Protein AF-A0A956VMY9-F1 (afdb_monomer_lite)

Radius of gyration: 24.0 Å; chains: 1; bounding box: 61×41×54 Å

Secondary structure (DSSP, 8-state):
-HHHHHHHHHHTT-------------B-TTT-PBP--------EE-TTSIIIIIHHHHTB-TTT--SPPTT-PPP-SSTTTT-B--SSTHHHHHHHHHHHT---EE-----SSS---SEEEEEEETTTS-HHHHHHHTTPPBT--EEE--HHHHTT-EEEEEESSSSEEEEEEE---TT-HHHHT-TT--S-HHHHHHHHHHTT-EE----

Sequence (211 aa):
AREAIVTWFRAHDLLAEVREYSHSVGHSYRSHVPIEPWLSDQWYVAVTDDRLRGSAIRAQVADQVPTMPEGVSERSDREGDGGLRFYPERYAKSYLQWHEHIRDWCISRQLWWGHQIPVWLKTESIDGAPDHVRDAVAGRAVDEAVLIESNWTKAGARHLVRKVTETDVEEAICVPPAATLRRLDRDDHLVSANELVADLERAGYERDPDV

Structure (mmCIF, N/CA/C/O backbone):
data_AF-A0A956VMY9-F1
#
_entry.id   AF-A0A956VMY9-F1
#
loop_
_atom_site.group_PDB
_atom_site.id
_atom_site.type_symbol
_atom_site.label_atom_id
_atom_site.label_alt_id
_atom_site.label_comp_id
_atom_site.label_asym_id
_atom_site.label_entity_id
_atom_site.label_seq_id
_atom_site.pdbx_PDB_ins_code
_atom_site.Cartn_x
_atom_site.Cartn_y
_atom_site.Cartn_z
_atom_site.occupancy
_atom_site.B_iso_or_equiv
_atom_site.auth_seq_id
_atom_site.auth_comp_id
_atom_site.auth_asym_id
_atom_site.auth_atom_id
_atom_site.pdbx_PDB_model_num
ATOM 1 N N . ALA A 1 1 ? -23.051 -23.530 -6.274 1.00 87.75 1 ALA A N 1
ATOM 2 C CA . ALA A 1 1 ? -23.679 -22.186 -6.267 1.00 87.75 1 ALA A CA 1
ATOM 3 C C . ALA A 1 1 ? -24.212 -21.778 -7.647 1.00 87.75 1 ALA A C 1
ATOM 5 O O . ALA A 1 1 ? -25.420 -21.634 -7.780 1.00 87.75 1 ALA A O 1
ATOM 6 N N . ARG A 1 2 ? -23.365 -21.653 -8.685 1.00 92.75 2 ARG A N 1
ATOM 7 C CA . ARG A 1 2 ? -23.779 -21.223 -10.042 1.00 92.75 2 ARG A CA 1
ATOM 8 C C . ARG A 1 2 ? -24.977 -21.994 -10.621 1.00 92.75 2 ARG A C 1
ATOM 10 O O . ARG A 1 2 ? -25.915 -21.372 -11.098 1.00 92.75 2 ARG A O 1
ATOM 17 N N . GLU A 1 3 ? -24.979 -23.324 -10.549 1.00 95.31 3 GLU A N 1
ATOM 18 C CA . GLU A 1 3 ? -26.080 -24.162 -11.068 1.00 95.31 3 GLU A CA 1
ATOM 19 C C . GLU A 1 3 ? -27.425 -23.893 -10.373 1.00 95.31 3 GLU A C 1
ATOM 21 O O . GLU A 1 3 ? -28.474 -23.862 -11.022 1.00 95.31 3 GLU A O 1
ATOM 26 N N . ALA A 1 4 ? -27.394 -23.636 -9.063 1.00 96.88 4 ALA A N 1
ATOM 27 C CA . ALA A 1 4 ? -28.584 -23.298 -8.289 1.00 96.88 4 ALA A CA 1
ATOM 28 C C . ALA A 1 4 ? -29.145 -21.930 -8.703 1.00 96.88 4 ALA A C 1
ATOM 30 O O . ALA A 1 4 ? -30.352 -21.797 -8.888 1.00 96.88 4 ALA A O 1
ATOM 31 N N . ILE A 1 5 ? -28.270 -20.943 -8.937 1.00 96.50 5 ILE A N 1
ATOM 32 C CA . ILE A 1 5 ? -28.665 -19.621 -9.446 1.00 96.50 5 ILE A CA 1
ATOM 33 C C . ILE A 1 5 ? -29.310 -19.754 -10.829 1.00 96.50 5 ILE A C 1
ATOM 35 O O . ILE A 1 5 ? -30.393 -19.223 -11.050 1.00 96.50 5 ILE A O 1
ATOM 39 N N . VAL A 1 6 ? -28.702 -20.517 -11.743 1.00 95.94 6 VAL A N 1
ATOM 40 C CA . VAL A 1 6 ? -29.278 -20.754 -13.081 1.00 95.94 6 VAL A CA 1
ATOM 41 C C . VAL A 1 6 ? -30.659 -21.405 -12.980 1.00 95.94 6 VAL A C 1
ATOM 43 O O . VAL A 1 6 ? -31.581 -21.011 -13.692 1.00 95.94 6 VAL A O 1
ATOM 46 N N . THR A 1 7 ? -30.825 -22.375 -12.079 1.00 96.75 7 THR A N 1
ATOM 47 C CA . THR A 1 7 ? -32.121 -23.025 -11.833 1.00 96.75 7 THR A CA 1
ATOM 48 C C . THR A 1 7 ? -33.161 -22.036 -11.306 1.00 96.75 7 THR A C 1
ATOM 50 O O . THR A 1 7 ? -34.287 -22.018 -11.799 1.00 96.75 7 THR A O 1
ATOM 53 N N . TRP A 1 8 ? -32.782 -21.171 -10.361 1.00 97.75 8 TRP A N 1
ATOM 54 C CA . TRP A 1 8 ? -33.667 -20.142 -9.818 1.00 97.75 8 TRP A CA 1
ATOM 55 C C . TRP A 1 8 ? -34.105 -19.137 -10.891 1.00 97.75 8 TRP A C 1
ATOM 57 O O . TRP A 1 8 ? -35.293 -18.848 -10.999 1.00 97.75 8 TRP A O 1
ATOM 67 N N . PHE A 1 9 ? -33.181 -18.673 -11.740 1.00 97.81 9 PHE A N 1
ATOM 68 C CA . PHE A 1 9 ? -33.490 -17.747 -12.838 1.00 97.81 9 PHE A CA 1
ATOM 69 C C . PHE A 1 9 ? -34.473 -18.356 -13.846 1.00 97.81 9 PHE A C 1
ATOM 71 O O . PHE A 1 9 ? -35.398 -17.674 -14.283 1.00 97.81 9 PHE A O 1
ATOM 78 N N . ARG A 1 10 ? -34.320 -19.648 -14.176 1.00 95.75 10 ARG A N 1
ATOM 79 C CA . ARG A 1 10 ? -35.272 -20.376 -15.036 1.00 95.75 10 ARG A CA 1
ATOM 80 C C . ARG A 1 10 ? -36.665 -20.453 -14.418 1.00 95.75 10 ARG A C 1
ATOM 82 O O . ARG A 1 10 ? -37.644 -20.268 -15.126 1.00 95.75 10 ARG A O 1
ATOM 89 N N . ALA A 1 11 ? -36.753 -20.714 -13.114 1.00 97.50 11 ALA A N 1
ATOM 90 C CA . ALA A 1 11 ? -38.033 -20.836 -12.418 1.00 97.50 11 ALA A CA 1
ATOM 91 C C . ALA A 1 11 ? -38.821 -19.515 -12.344 1.00 97.50 11 ALA A C 1
ATOM 93 O O . ALA A 1 11 ? -40.036 -19.550 -12.178 1.00 97.50 11 ALA A O 1
ATOM 94 N N . HIS A 1 12 ? -38.141 -18.372 -12.474 1.00 98.00 12 HIS A N 1
ATOM 95 C CA . HIS A 1 12 ? -38.741 -17.038 -12.381 1.00 98.00 12 HIS A CA 1
ATOM 96 C C . HIS A 1 12 ? -38.859 -16.322 -13.734 1.00 98.00 12 HIS A C 1
ATOM 98 O O . HIS A 1 12 ? -39.173 -15.138 -13.751 1.00 98.00 12 HIS A O 1
ATOM 104 N N . ASP A 1 13 ? -38.596 -17.012 -14.850 1.00 96.62 13 ASP A N 1
ATOM 105 C CA . ASP A 1 13 ? -38.610 -16.424 -16.200 1.00 96.62 13 ASP A CA 1
ATOM 106 C C . ASP A 1 13 ? -37.657 -15.215 -16.352 1.00 96.62 13 ASP A C 1
ATOM 108 O O . ASP A 1 13 ? -37.918 -14.245 -17.058 1.00 96.62 13 ASP A O 1
ATOM 112 N N . LEU A 1 14 ? -36.515 -15.267 -15.652 1.00 97.69 14 LEU A N 1
ATOM 113 C CA . LEU A 1 14 ? -35.478 -14.223 -15.653 1.00 97.69 14 LEU A CA 1
ATOM 114 C C . LEU A 1 14 ? -34.260 -14.591 -16.516 1.00 97.69 14 LEU A C 1
ATOM 116 O O . LEU A 1 14 ? -33.245 -13.894 -16.493 1.00 97.69 14 LEU A O 1
ATOM 120 N N . LEU A 1 15 ? -34.320 -15.703 -17.257 1.00 96.50 15 LEU A N 1
ATOM 121 C CA . LEU A 1 15 ? -33.228 -16.195 -18.099 1.00 96.50 15 LEU A CA 1
ATOM 122 C C . LEU A 1 15 ? -33.612 -16.136 -19.578 1.00 96.50 15 LEU A C 1
ATOM 124 O O . LEU A 1 15 ? -34.361 -16.982 -20.050 1.00 96.50 15 LEU A O 1
ATOM 128 N N . ALA A 1 16 ? -33.033 -15.189 -20.315 1.00 95.50 16 ALA A N 1
ATOM 129 C CA . ALA A 1 16 ? -33.298 -15.046 -21.746 1.00 95.50 16 ALA A CA 1
ATOM 130 C C . ALA A 1 16 ? -32.627 -16.142 -22.601 1.00 95.50 16 ALA A C 1
ATOM 132 O O . ALA A 1 16 ? -33.278 -16.768 -23.431 1.00 95.50 16 ALA A O 1
ATOM 133 N N . GLU A 1 17 ? -31.324 -16.384 -22.412 1.00 95.69 17 GLU A N 1
ATOM 134 C CA . GLU A 1 17 ? -30.543 -17.314 -23.239 1.00 95.69 17 GLU A CA 1
ATOM 135 C C . GLU A 1 17 ? -29.359 -17.900 -22.453 1.00 95.69 17 GLU A C 1
ATOM 137 O O . GLU A 1 17 ? -28.798 -17.254 -21.564 1.00 95.69 17 GLU A O 1
ATOM 142 N N . VAL A 1 18 ? -28.944 -19.121 -22.806 1.00 94.25 18 VAL A N 1
ATOM 143 C CA . VAL A 1 18 ? -27.665 -19.711 -22.391 1.00 94.25 18 VAL A CA 1
ATOM 144 C C . VAL A 1 18 ? -26.865 -20.054 -23.639 1.00 94.25 18 VAL A C 1
ATOM 146 O O . VAL A 1 18 ? -27.309 -20.862 -24.449 1.00 94.25 18 VAL A O 1
ATOM 149 N N . ARG A 1 19 ? -25.665 -19.481 -23.752 1.00 95.50 19 ARG A N 1
ATOM 150 C CA . ARG A 1 19 ? -24.741 -19.729 -24.862 1.00 95.50 19 ARG A CA 1
ATOM 151 C C . ARG A 1 19 ? -23.374 -20.164 -24.361 1.00 95.50 19 ARG A C 1
ATOM 153 O O . ARG A 1 19 ? -22.888 -19.668 -23.342 1.00 95.50 19 ARG A O 1
ATOM 160 N N . GLU A 1 20 ? -22.750 -21.066 -25.103 1.00 94.94 20 GLU A N 1
ATOM 161 C CA . GLU A 1 20 ? -21.354 -21.423 -24.892 1.00 94.94 20 GLU A CA 1
ATOM 162 C C . GLU A 1 20 ? -20.454 -20.286 -25.392 1.00 94.94 20 GLU A C 1
ATOM 164 O O . GLU A 1 20 ? -20.702 -19.697 -26.446 1.00 94.94 20 GLU A O 1
ATOM 169 N N . TYR A 1 21 ? -19.427 -19.938 -24.618 1.00 95.19 21 TYR A N 1
ATOM 170 C CA . TYR A 1 21 ? -18.457 -18.923 -25.009 1.00 95.19 21 TYR A CA 1
ATOM 171 C C . TYR A 1 21 ? -17.083 -19.239 -24.422 1.00 95.19 21 TYR A C 1
ATOM 173 O O . TYR A 1 21 ? -16.962 -19.712 -23.291 1.00 95.19 21 TYR A O 1
ATOM 181 N N . SER A 1 22 ? -16.042 -18.938 -25.194 1.00 95.94 22 SER A N 1
ATOM 182 C CA . SER A 1 22 ? -14.657 -19.026 -24.741 1.00 95.94 22 SER A CA 1
ATOM 183 C C . SER A 1 22 ? -14.186 -17.661 -24.254 1.00 95.94 22 SER A C 1
ATOM 185 O O . SER A 1 22 ? -14.471 -16.637 -24.876 1.00 95.94 22 SER A O 1
ATOM 187 N N . HIS A 1 23 ? -13.482 -17.643 -23.127 1.00 94.56 23 HIS A N 1
ATOM 188 C CA . HIS A 1 23 ? -12.848 -16.450 -22.581 1.00 94.56 23 HIS A CA 1
ATOM 189 C C . HIS A 1 23 ? -11.642 -16.839 -21.727 1.00 94.56 23 HIS A C 1
ATOM 191 O O . HIS A 1 23 ? -11.529 -17.973 -21.260 1.00 94.56 23 HIS A O 1
ATOM 197 N N . SER A 1 24 ? -10.748 -15.880 -21.506 1.00 94.44 24 SER A N 1
ATOM 198 C CA . SER A 1 24 ? -9.591 -16.068 -20.637 1.00 94.44 24 SER A CA 1
ATOM 199 C C . SER A 1 24 ? -9.994 -15.942 -19.170 1.00 94.44 24 SER A C 1
ATOM 201 O O . SER A 1 24 ? -10.582 -14.937 -18.774 1.00 94.44 24 SER A O 1
ATOM 203 N N . VAL A 1 25 ? -9.622 -16.933 -18.360 1.00 93.06 25 VAL A N 1
ATOM 204 C CA . VAL A 1 25 ? -9.793 -16.918 -16.901 1.00 93.06 25 VAL A CA 1
ATOM 205 C C . VAL A 1 25 ? -8.419 -16.798 -16.248 1.00 93.06 25 VAL A C 1
ATOM 207 O O . VAL A 1 25 ? -7.490 -17.532 -16.595 1.00 93.06 25 VAL A O 1
ATOM 210 N N . GLY A 1 26 ? -8.276 -15.859 -15.313 1.00 92.94 26 GLY A N 1
ATOM 211 C CA . GLY A 1 26 ? -7.053 -15.705 -14.529 1.00 92.94 26 GLY A CA 1
ATOM 212 C C . GLY A 1 26 ? -6.865 -16.889 -13.585 1.00 92.94 26 GLY A C 1
ATOM 213 O O . GLY A 1 26 ? -7.806 -17.291 -12.908 1.00 92.94 26 GLY A O 1
ATOM 214 N N . HIS A 1 27 ? -5.655 -17.440 -13.532 1.00 94.81 27 HIS A N 1
ATOM 215 C CA . HIS A 1 27 ? -5.311 -18.542 -12.637 1.00 94.81 27 HIS A CA 1
ATOM 216 C C . HIS A 1 27 ? -4.116 -18.161 -11.773 1.00 94.81 27 HIS A C 1
ATOM 218 O O . HIS A 1 27 ? -3.227 -17.422 -12.202 1.00 94.81 27 HIS A O 1
ATOM 224 N N . SER A 1 28 ? -4.078 -18.699 -10.559 1.00 92.88 28 SER A N 1
ATOM 225 C CA . SER A 1 28 ? -2.912 -18.598 -9.693 1.00 92.88 28 SER A CA 1
ATOM 226 C C . SER A 1 28 ? -1.704 -19.203 -10.395 1.00 92.88 28 SER A C 1
ATOM 228 O O . SER A 1 28 ? -1.731 -20.359 -10.812 1.00 92.88 28 SER A O 1
ATOM 230 N N . TYR A 1 29 ? -0.616 -18.440 -10.480 1.00 92.50 29 TYR A N 1
ATOM 231 C CA . TYR A 1 29 ? 0.640 -18.932 -11.044 1.00 92.50 29 TYR A CA 1
ATOM 232 C C . TYR A 1 29 ? 1.195 -20.145 -10.275 1.00 92.50 29 TYR A C 1
ATOM 234 O O . TYR A 1 29 ? 1.879 -20.976 -10.861 1.00 92.50 29 TYR A O 1
ATOM 242 N N . ARG A 1 30 ? 0.894 -20.260 -8.970 1.00 92.69 30 ARG A N 1
ATOM 243 C CA . ARG A 1 30 ? 1.417 -21.331 -8.105 1.00 92.69 30 ARG A CA 1
ATOM 244 C C . ARG A 1 30 ? 0.509 -22.554 -8.027 1.00 92.69 30 ARG A C 1
ATOM 2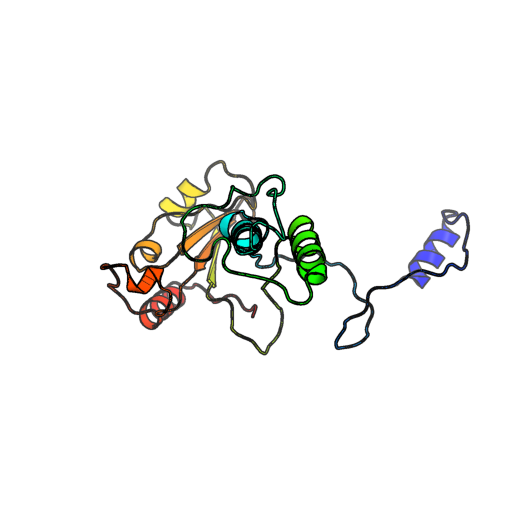46 O O . ARG A 1 30 ? 1.002 -23.669 -8.108 1.00 92.69 30 ARG A O 1
ATOM 253 N N . SER A 1 31 ? -0.791 -22.356 -7.806 1.00 94.81 31 SER A N 1
ATOM 254 C CA . SER A 1 31 ? -1.736 -23.466 -7.603 1.00 94.81 31 SER A CA 1
ATOM 255 C C . SER A 1 31 ? -2.518 -23.838 -8.858 1.00 94.81 31 SER A C 1
ATOM 257 O O . SER A 1 31 ? -3.174 -24.873 -8.868 1.00 94.81 31 SER A O 1
ATOM 259 N N . HIS A 1 32 ? -2.482 -22.996 -9.896 1.00 93.06 32 HIS A N 1
ATOM 260 C CA . HIS A 1 32 ? -3.257 -23.149 -11.131 1.00 93.06 32 HIS A CA 1
ATOM 261 C C . HIS A 1 32 ? -4.777 -23.201 -10.929 1.00 93.06 32 HIS A C 1
ATOM 263 O O . HIS A 1 32 ? -5.501 -23.620 -11.824 1.00 93.06 32 HIS A O 1
ATOM 269 N N . VAL A 1 33 ? -5.274 -22.745 -9.777 1.00 95.44 33 VAL A N 1
ATOM 270 C CA . VAL A 1 33 ? -6.708 -22.582 -9.502 1.00 95.44 33 VAL A CA 1
ATOM 271 C C . VAL A 1 33 ? -7.177 -21.222 -10.043 1.00 95.44 33 VAL A C 1
ATOM 273 O O . VAL A 1 33 ? -6.398 -20.262 -9.961 1.00 95.44 33 VAL A O 1
ATOM 276 N N . PRO A 1 34 ? -8.402 -21.111 -10.598 1.00 94.06 34 PRO A N 1
ATOM 277 C CA . PRO A 1 34 ? -8.983 -19.828 -10.988 1.00 94.06 34 PRO A CA 1
ATOM 278 C C . PRO A 1 34 ? -8.949 -18.806 -9.844 1.00 94.06 34 PRO A C 1
ATOM 280 O O . PRO A 1 34 ? -9.231 -19.147 -8.697 1.00 94.06 34 PRO A O 1
ATOM 283 N N . ILE A 1 35 ? -8.590 -17.560 -10.154 1.00 93.75 35 ILE A N 1
ATOM 284 C CA . ILE A 1 35 ? -8.591 -16.454 -9.189 1.00 93.75 35 ILE A CA 1
ATOM 285 C C . ILE A 1 35 ? -9.951 -15.764 -9.228 1.00 93.75 35 ILE A C 1
ATOM 287 O O . ILE A 1 35 ? -10.468 -15.462 -10.305 1.00 93.75 35 ILE A O 1
ATOM 291 N N . GLU A 1 36 ? -10.475 -15.445 -8.050 1.00 91.31 36 GLU A N 1
ATOM 292 C CA . GLU A 1 36 ? -11.685 -14.649 -7.884 1.00 91.31 36 GLU A CA 1
ATOM 293 C C . GLU A 1 36 ? -11.343 -13.326 -7.184 1.00 91.31 36 GLU A C 1
ATOM 295 O O . GLU A 1 36 ? -10.572 -13.323 -6.221 1.00 91.31 36 GLU A O 1
ATOM 300 N N . PRO A 1 37 ? -11.866 -12.188 -7.665 1.00 90.50 37 PRO A N 1
ATOM 301 C CA . PRO A 1 37 ? -11.694 -10.918 -6.982 1.00 90.50 37 PRO A CA 1
ATOM 302 C C . PRO A 1 37 ? -12.529 -10.896 -5.699 1.00 90.50 37 PRO A C 1
ATOM 304 O O . PRO A 1 37 ? -13.728 -11.172 -5.718 1.00 90.50 37 PRO A O 1
ATOM 307 N N . TRP A 1 38 ? -11.891 -10.515 -4.598 1.00 90.31 38 TRP A N 1
ATOM 308 C CA . TRP A 1 38 ? -12.521 -10.303 -3.300 1.00 90.31 38 TRP A CA 1
ATOM 309 C C . TRP A 1 38 ? -12.032 -8.972 -2.728 1.00 90.31 38 TRP A C 1
ATOM 311 O O . TRP A 1 38 ? -10.858 -8.637 -2.883 1.00 90.31 38 TRP A O 1
ATOM 321 N N . LEU A 1 39 ? -12.926 -8.203 -2.104 1.00 91.31 39 LEU A N 1
ATOM 322 C CA . LEU A 1 39 ? -12.549 -6.960 -1.436 1.00 91.31 39 LEU A CA 1
ATOM 323 C C . LEU A 1 39 ? -12.072 -7.276 -0.019 1.00 91.31 39 LEU A C 1
ATOM 325 O O . LEU A 1 39 ? -12.820 -7.834 0.784 1.00 91.31 39 LEU A O 1
ATOM 329 N N . SER A 1 40 ? -10.826 -6.923 0.267 1.00 91.25 40 SER A N 1
ATOM 330 C CA . SER A 1 40 ? -10.227 -7.004 1.594 1.00 91.25 40 SER A CA 1
ATOM 331 C C . SER A 1 40 ? -9.333 -5.797 1.838 1.00 91.25 40 SER A C 1
ATOM 333 O O . SER A 1 40 ? -8.741 -5.251 0.901 1.00 91.25 40 SER A O 1
ATOM 335 N N . ASP A 1 41 ? -9.208 -5.420 3.106 1.00 90.56 41 ASP A N 1
ATOM 336 C CA . ASP A 1 41 ? -8.222 -4.437 3.545 1.00 90.56 41 ASP A CA 1
ATOM 337 C C . ASP A 1 41 ? -6.827 -5.034 3.361 1.00 90.56 41 ASP A C 1
ATOM 339 O O . ASP A 1 41 ? -6.597 -6.196 3.695 1.00 90.56 41 ASP A O 1
ATOM 343 N N . GLN A 1 42 ? -5.920 -4.278 2.744 1.00 94.25 42 GLN A N 1
ATOM 344 C CA . GLN A 1 42 ? -4.564 -4.713 2.403 1.00 94.25 42 GLN A CA 1
ATOM 345 C C . GLN A 1 42 ? -3.596 -3.531 2.492 1.00 94.25 42 GLN A C 1
ATOM 347 O O . GLN A 1 42 ? -3.982 -2.376 2.296 1.00 94.25 42 GLN A O 1
ATOM 352 N N . TRP A 1 43 ? -2.315 -3.827 2.694 1.00 94.56 43 TRP A N 1
ATOM 353 C CA . TRP A 1 43 ? -1.243 -2.841 2.666 1.00 94.56 43 TRP A CA 1
ATOM 354 C C . TRP A 1 43 ? -0.757 -2.596 1.242 1.00 94.56 43 TRP A C 1
ATOM 356 O O . TRP A 1 43 ? -0.357 -3.523 0.531 1.00 94.56 43 TRP A O 1
ATOM 366 N N . TYR A 1 44 ? -0.720 -1.324 0.851 1.00 95.25 44 TYR A N 1
ATOM 367 C CA . TYR A 1 44 ? -0.240 -0.893 -0.457 1.00 95.25 44 TYR A CA 1
ATOM 368 C C . TYR A 1 44 ? 0.958 0.039 -0.335 1.00 95.25 44 TYR A C 1
ATOM 370 O O . TYR A 1 44 ? 1.047 0.876 0.562 1.00 95.25 44 TYR A O 1
ATOM 378 N N . VAL A 1 45 ? 1.859 -0.066 -1.305 1.00 95.38 45 VAL A N 1
ATOM 379 C CA . VAL A 1 45 ? 2.852 0.967 -1.582 1.00 95.38 45 VAL A CA 1
ATOM 380 C C . VAL A 1 45 ? 2.355 1.782 -2.765 1.00 95.38 45 VAL A C 1
ATOM 382 O O . VAL A 1 45 ? 2.085 1.221 -3.831 1.00 95.38 45 VAL A O 1
ATOM 385 N N . ALA A 1 46 ? 2.297 3.103 -2.583 1.00 95.44 46 ALA A N 1
ATOM 386 C CA . ALA A 1 46 ? 1.987 4.072 -3.629 1.00 95.44 46 ALA A CA 1
ATOM 387 C C . ALA A 1 46 ? 3.126 4.155 -4.660 1.00 95.44 46 ALA A C 1
ATOM 389 O O . ALA A 1 46 ? 3.833 5.155 -4.762 1.00 95.44 46 ALA A O 1
ATOM 390 N N . VAL A 1 47 ? 3.374 3.068 -5.396 1.00 96.12 47 VAL A N 1
ATOM 391 C CA . VAL A 1 47 ? 4.450 2.994 -6.395 1.00 96.12 47 VAL A CA 1
ATOM 392 C C . VAL A 1 47 ? 4.204 3.950 -7.555 1.00 96.12 47 VAL A C 1
ATOM 394 O O . VAL A 1 47 ? 5.156 4.305 -8.239 1.00 96.12 47 VAL A O 1
ATOM 397 N N . THR A 1 48 ? 2.962 4.403 -7.744 1.00 94.69 48 THR A N 1
ATOM 398 C CA . THR A 1 48 ? 2.583 5.428 -8.725 1.00 94.69 48 THR A CA 1
ATOM 399 C C . THR A 1 48 ? 3.154 6.816 -8.412 1.00 94.69 48 THR A C 1
ATOM 401 O O . THR A 1 48 ? 3.310 7.623 -9.334 1.00 94.69 48 THR A O 1
ATOM 404 N N . ASP A 1 49 ? 3.522 7.072 -7.152 1.00 94.94 49 ASP A N 1
ATOM 405 C CA . ASP A 1 49 ? 4.133 8.315 -6.675 1.00 94.94 49 ASP A CA 1
ATOM 406 C C . ASP A 1 49 ? 5.451 8.616 -7.417 1.00 94.94 49 ASP A C 1
ATOM 408 O O . ASP A 1 49 ? 6.272 7.727 -7.675 1.00 94.94 49 ASP A O 1
ATOM 412 N N . ASP A 1 50 ? 5.683 9.892 -7.741 1.00 93.69 50 ASP A N 1
ATOM 413 C CA . ASP A 1 50 ? 6.882 10.365 -8.451 1.00 93.69 50 ASP A CA 1
ATOM 414 C C . ASP A 1 50 ? 8.193 10.017 -7.716 1.00 93.69 50 ASP A C 1
ATOM 416 O O . ASP A 1 50 ? 9.251 9.839 -8.332 1.00 93.69 50 ASP A O 1
ATOM 420 N N . ARG A 1 51 ? 8.135 9.842 -6.390 1.00 93.19 51 ARG A N 1
ATOM 421 C CA . ARG A 1 51 ? 9.272 9.406 -5.568 1.00 93.19 51 ARG A CA 1
ATOM 422 C C . ARG A 1 51 ? 9.698 7.965 -5.852 1.00 93.19 51 ARG A C 1
ATOM 424 O O . ARG A 1 51 ? 10.844 7.634 -5.558 1.00 93.19 51 ARG A O 1
ATOM 431 N N . LEU A 1 52 ? 8.815 7.127 -6.400 1.00 94.75 52 LEU A N 1
ATOM 432 C CA . LEU A 1 52 ? 9.088 5.727 -6.741 1.00 94.75 52 LEU A CA 1
ATOM 433 C C . LEU A 1 52 ? 9.103 5.527 -8.257 1.00 94.75 52 LEU A C 1
ATOM 435 O O . LEU A 1 52 ? 10.184 5.461 -8.844 1.00 94.75 52 LEU A O 1
ATOM 439 N N . ARG A 1 53 ? 7.933 5.490 -8.907 1.00 95.25 53 ARG A N 1
ATOM 440 C CA . ARG A 1 53 ? 7.811 5.353 -10.368 1.00 95.25 53 ARG A CA 1
ATOM 441 C C . ARG A 1 53 ? 8.617 6.418 -11.100 1.00 95.25 53 ARG A C 1
ATOM 443 O O . ARG A 1 53 ? 9.351 6.092 -12.028 1.00 95.25 53 ARG A O 1
ATOM 450 N N . GLY A 1 54 ? 8.506 7.676 -10.680 1.00 95.00 54 GLY A N 1
ATOM 451 C CA . GLY A 1 54 ? 9.235 8.766 -11.323 1.00 95.00 54 GLY A CA 1
ATOM 452 C C . GLY A 1 54 ? 10.746 8.609 -11.187 1.00 95.00 54 GLY A C 1
ATOM 453 O O . GLY A 1 54 ? 11.471 8.754 -12.166 1.00 95.00 54 GLY A O 1
ATOM 454 N N . SER A 1 55 ? 11.224 8.205 -10.005 1.00 94.94 55 SER A N 1
ATOM 455 C CA . SER A 1 55 ? 12.647 7.925 -9.776 1.00 94.94 55 SER A CA 1
ATOM 456 C C . SER A 1 55 ? 13.162 6.779 -10.649 1.00 94.94 55 SER A C 1
ATOM 458 O O . SER A 1 55 ? 14.266 6.863 -11.178 1.00 94.94 55 SER A O 1
ATOM 460 N N . ALA A 1 56 ? 12.368 5.722 -10.824 1.00 95.44 56 ALA A N 1
ATOM 461 C CA . ALA A 1 56 ? 12.709 4.588 -11.678 1.00 95.44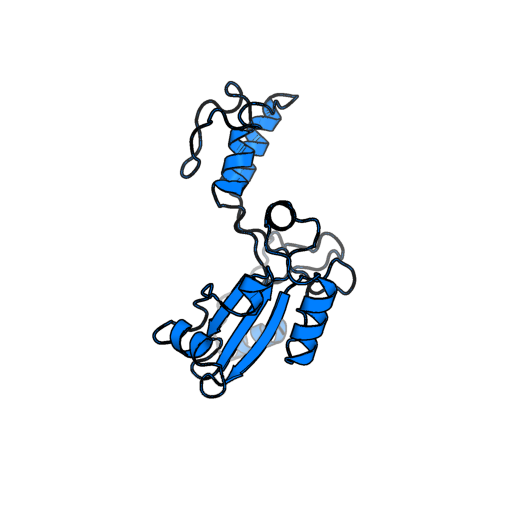 56 ALA A CA 1
ATOM 462 C C . ALA A 1 56 ? 12.812 4.992 -13.160 1.00 95.44 56 ALA A C 1
ATOM 464 O O . ALA A 1 56 ? 13.738 4.587 -13.862 1.00 95.44 56 ALA A O 1
ATOM 465 N N . ILE A 1 57 ? 11.895 5.841 -13.634 1.00 96.50 57 ILE A N 1
ATOM 466 C CA . ILE A 1 57 ? 11.919 6.354 -15.009 1.00 96.50 57 ILE A CA 1
ATOM 467 C C . ILE A 1 57 ? 13.092 7.317 -15.215 1.00 96.50 57 ILE A C 1
ATOM 469 O O . ILE A 1 57 ? 13.824 7.162 -16.193 1.00 96.50 57 ILE A O 1
ATOM 473 N N . ARG A 1 58 ? 13.311 8.260 -14.289 1.00 96.81 58 ARG A N 1
ATOM 474 C CA . ARG A 1 58 ? 14.428 9.217 -14.334 1.00 96.81 58 ARG A CA 1
ATOM 475 C C . ARG A 1 58 ? 15.791 8.548 -14.273 1.00 96.81 58 ARG A C 1
ATOM 477 O O . ARG A 1 58 ? 16.743 9.113 -14.798 1.00 96.81 58 ARG A O 1
ATOM 484 N N . ALA A 1 59 ? 15.898 7.350 -13.701 1.00 96.81 59 ALA A N 1
ATOM 485 C CA . ALA A 1 59 ? 17.147 6.605 -13.742 1.00 96.81 59 ALA A CA 1
ATOM 486 C C . ALA A 1 59 ? 17.605 6.339 -15.184 1.00 96.81 59 ALA A C 1
ATOM 488 O O . ALA A 1 59 ? 18.803 6.264 -15.428 1.00 96.81 59 ALA A O 1
ATOM 489 N N . GLN A 1 60 ? 16.690 6.231 -16.155 1.00 97.06 60 GLN A N 1
ATOM 490 C CA . GLN A 1 60 ? 17.049 5.957 -17.546 1.00 97.06 60 GLN A CA 1
ATOM 491 C C . GLN A 1 60 ? 17.778 7.124 -18.221 1.00 97.06 60 GLN A C 1
ATOM 493 O O . GLN A 1 60 ? 17.412 8.294 -18.081 1.00 97.06 60 GLN A O 1
ATOM 498 N N . VAL A 1 61 ? 18.790 6.775 -19.014 1.00 96.94 61 VAL A N 1
ATOM 499 C CA . VAL A 1 61 ? 19.549 7.695 -19.869 1.00 96.94 61 VAL A CA 1
ATOM 500 C C . VAL A 1 61 ? 18.651 8.483 -20.830 1.00 96.94 61 VAL A C 1
ATOM 502 O O . VAL A 1 61 ? 17.629 8.001 -21.326 1.00 96.94 61 VAL A O 1
ATOM 505 N N . ALA A 1 62 ? 19.069 9.717 -21.121 1.00 95.81 62 ALA A N 1
ATOM 506 C CA . ALA A 1 62 ? 18.261 10.681 -21.862 1.00 95.81 62 ALA A CA 1
ATOM 507 C C . ALA A 1 62 ? 17.964 10.299 -23.314 1.00 95.81 62 ALA A C 1
ATOM 509 O O . ALA A 1 62 ? 16.935 10.682 -23.851 1.00 95.81 62 ALA A O 1
ATOM 510 N N . ASP A 1 63 ? 18.846 9.546 -23.956 1.00 96.12 63 ASP A N 1
ATOM 511 C CA . ASP A 1 63 ? 18.641 9.071 -25.322 1.00 96.12 63 ASP A CA 1
ATOM 512 C C . ASP A 1 63 ? 17.597 7.949 -25.412 1.00 96.12 63 ASP A C 1
ATOM 514 O O . ASP A 1 63 ? 16.919 7.837 -26.430 1.00 96.12 63 ASP A O 1
ATOM 518 N N . GLN A 1 64 ? 17.425 7.147 -24.353 1.00 96.00 64 GLN A N 1
ATOM 519 C CA . GLN A 1 64 ? 16.414 6.084 -24.306 1.00 96.00 64 GLN A CA 1
ATOM 520 C C . GLN A 1 64 ? 15.041 6.586 -23.835 1.00 96.00 64 GLN A C 1
ATOM 522 O O . GLN A 1 64 ? 14.020 6.031 -24.242 1.00 96.00 64 GLN A O 1
ATOM 527 N N . VAL A 1 65 ? 15.006 7.641 -23.014 1.00 95.25 65 VAL A N 1
ATOM 528 C CA . VAL A 1 65 ? 13.770 8.306 -22.567 1.00 95.25 65 VAL A CA 1
ATOM 529 C C . VAL A 1 65 ? 13.962 9.822 -22.632 1.00 95.25 65 VAL A C 1
ATOM 531 O O . VAL A 1 65 ? 14.284 10.432 -21.613 1.00 95.25 65 VAL A O 1
ATOM 534 N N 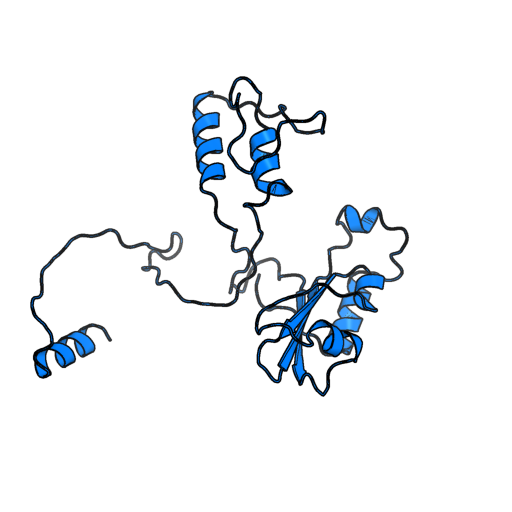. PRO A 1 66 ? 13.799 10.456 -23.806 1.00 93.25 66 PRO A N 1
ATOM 535 C CA . PRO A 1 66 ? 14.088 11.882 -23.982 1.00 93.25 66 PRO A CA 1
ATOM 536 C C . PRO A 1 66 ? 13.083 12.805 -23.296 1.00 93.25 66 PRO A C 1
ATOM 538 O O . PRO A 1 66 ? 13.449 13.914 -22.917 1.00 93.25 66 PRO A O 1
ATOM 541 N N . THR A 1 67 ? 11.846 12.350 -23.108 1.00 93.62 67 THR A N 1
ATOM 542 C CA . THR A 1 67 ? 10.756 13.132 -22.517 1.00 93.62 67 THR A CA 1
ATOM 543 C C . THR A 1 67 ? 10.143 12.352 -21.367 1.00 93.62 67 THR A C 1
ATOM 545 O O . THR A 1 67 ? 9.901 11.150 -21.504 1.00 93.62 67 THR A O 1
ATOM 548 N N . MET A 1 68 ? 9.909 13.020 -20.238 1.00 94.62 68 MET A N 1
ATOM 549 C CA . MET A 1 68 ? 9.260 12.396 -19.090 1.00 94.62 68 MET A CA 1
ATOM 550 C C . MET A 1 68 ? 7.742 12.271 -19.311 1.00 94.62 68 MET A C 1
ATOM 552 O O . MET A 1 68 ? 7.127 13.185 -19.866 1.00 94.62 68 MET A O 1
ATOM 556 N N . PRO A 1 69 ? 7.120 11.155 -18.892 1.00 92.75 69 PRO A N 1
ATOM 557 C CA . PRO A 1 69 ? 5.667 11.011 -18.902 1.00 92.75 69 PRO A CA 1
ATOM 558 C C . PRO A 1 69 ? 4.965 11.998 -17.963 1.00 92.75 69 PRO A C 1
ATOM 560 O O . PRO A 1 69 ? 5.564 12.557 -17.045 1.00 92.75 69 PRO A O 1
ATOM 563 N N . GLU A 1 70 ? 3.654 12.150 -18.141 1.00 90.94 70 GLU A N 1
ATOM 564 C CA . GLU A 1 70 ? 2.827 12.978 -17.263 1.00 90.94 70 GLU A CA 1
ATOM 565 C C . GLU A 1 70 ? 2.934 12.550 -15.787 1.00 90.94 70 GLU A C 1
ATOM 567 O O . GLU A 1 70 ? 2.956 11.362 -15.446 1.00 90.94 70 GLU A O 1
ATOM 572 N N . GLY A 1 71 ? 3.006 13.535 -14.891 1.00 90.19 71 GLY A N 1
ATOM 573 C CA . GLY A 1 71 ? 3.128 13.296 -13.452 1.00 90.19 71 GLY A CA 1
ATOM 574 C C . GLY A 1 71 ? 4.483 12.724 -13.026 1.00 90.19 71 GLY A C 1
ATOM 575 O O . GLY A 1 71 ? 4.581 12.190 -11.923 1.00 90.19 71 GLY A O 1
ATOM 576 N N . VAL A 1 72 ? 5.501 12.799 -13.891 1.00 93.94 72 VAL A N 1
ATOM 577 C CA . VAL A 1 72 ? 6.897 12.496 -13.563 1.00 93.94 72 VAL A CA 1
ATOM 578 C C . VAL A 1 72 ? 7.704 13.779 -13.658 1.00 93.94 72 VAL A C 1
ATOM 580 O O . VAL A 1 72 ? 7.699 14.448 -14.690 1.00 93.94 72 VAL A O 1
ATOM 583 N N . SER A 1 73 ? 8.400 14.124 -12.581 1.00 95.00 73 SER A N 1
ATOM 584 C CA . SER A 1 73 ? 9.298 15.280 -12.584 1.00 95.00 73 SER A CA 1
ATOM 585 C C . SER A 1 73 ? 10.465 15.048 -13.545 1.00 95.00 73 SER A C 1
ATOM 587 O O . SER A 1 73 ? 10.929 13.913 -13.692 1.00 95.00 73 SER A O 1
ATOM 589 N N . GLU A 1 74 ? 10.970 16.123 -14.151 1.00 95.69 74 GLU A N 1
ATOM 590 C CA . GLU A 1 74 ? 12.150 16.073 -15.019 1.00 95.69 74 GLU A CA 1
ATOM 591 C C . GLU A 1 74 ? 13.388 15.527 -14.298 1.00 95.69 74 GLU A C 1
ATOM 593 O O . GLU A 1 74 ? 13.515 15.619 -13.072 1.00 95.69 74 GLU A O 1
ATOM 598 N N . ARG A 1 75 ? 14.316 14.958 -15.078 1.00 94.81 75 ARG A N 1
ATOM 599 C CA . ARG A 1 75 ? 15.633 14.553 -14.564 1.00 94.81 75 ARG A CA 1
ATOM 600 C C . ARG A 1 75 ? 16.349 15.756 -13.942 1.00 94.81 75 ARG A C 1
ATOM 602 O O . ARG A 1 75 ? 16.299 16.865 -14.469 1.00 94.81 75 ARG A O 1
ATOM 609 N N . SER A 1 76 ? 17.027 15.504 -12.832 1.00 92.38 76 SER A N 1
ATOM 610 C CA . SER A 1 76 ? 17.779 16.485 -12.048 1.00 92.38 76 SER A CA 1
ATOM 611 C C . SER A 1 76 ? 19.242 16.053 -11.902 1.00 92.38 76 SER A C 1
ATOM 613 O O . SER A 1 76 ? 19.620 14.980 -12.365 1.00 92.38 76 SER A O 1
ATOM 615 N N . ASP A 1 77 ? 20.058 16.840 -11.199 1.00 91.38 77 ASP A N 1
ATOM 616 C CA . ASP A 1 77 ? 21.439 16.460 -10.848 1.00 91.38 77 ASP A CA 1
ATOM 617 C C . ASP A 1 77 ? 21.511 15.472 -9.664 1.00 91.38 77 ASP A C 1
ATOM 619 O O . ASP A 1 77 ? 22.564 15.273 -9.054 1.00 91.38 77 ASP A O 1
ATOM 623 N N . ARG A 1 78 ? 20.379 14.870 -9.282 1.00 89.44 78 ARG A N 1
ATOM 624 C CA . ARG A 1 78 ? 20.308 13.895 -8.196 1.00 89.44 78 ARG A CA 1
ATOM 625 C C . ARG A 1 78 ? 21.042 12.613 -8.580 1.00 89.44 78 ARG A C 1
ATOM 627 O O . ARG A 1 78 ? 20.884 12.089 -9.678 1.00 89.44 78 ARG A O 1
ATOM 634 N N . GLU A 1 79 ? 21.778 12.057 -7.622 1.00 89.31 79 GLU A N 1
ATOM 635 C CA . GLU A 1 79 ? 22.415 10.752 -7.779 1.00 89.31 79 GLU A CA 1
ATOM 636 C C . GLU A 1 79 ? 21.397 9.676 -8.198 1.00 89.31 79 GLU A C 1
ATOM 638 O O . GLU A 1 79 ? 20.358 9.494 -7.557 1.00 89.31 79 GLU A O 1
ATOM 643 N N . GLY A 1 80 ? 21.714 8.973 -9.287 1.00 89.56 80 GLY A N 1
ATOM 644 C CA . GLY A 1 80 ? 20.880 7.932 -9.889 1.00 89.56 80 GLY A CA 1
ATOM 645 C C . GLY A 1 80 ? 20.147 8.364 -11.163 1.00 89.56 80 GLY A C 1
ATOM 646 O O . GLY A 1 80 ? 19.922 7.510 -12.022 1.00 89.56 80 GLY A O 1
ATOM 647 N N . ASP A 1 81 ? 19.834 9.653 -11.339 1.00 95.94 81 ASP A N 1
ATOM 648 C CA . ASP A 1 81 ? 19.169 10.148 -12.552 1.00 95.94 81 ASP A CA 1
ATOM 649 C C . ASP A 1 81 ? 20.091 9.980 -13.779 1.00 95.94 81 ASP A C 1
ATOM 651 O O . ASP A 1 81 ? 21.283 10.283 -13.746 1.00 95.94 81 ASP A O 1
ATOM 655 N N . GLY A 1 82 ? 19.547 9.464 -14.885 1.00 96.12 82 GLY A N 1
ATOM 656 C CA . GLY A 1 82 ? 20.270 9.261 -16.144 1.00 96.12 82 GLY A CA 1
ATOM 657 C C . GLY A 1 82 ? 21.386 8.206 -16.117 1.00 96.12 82 GLY A C 1
ATOM 658 O O . GLY A 1 82 ? 22.130 8.107 -17.091 1.00 96.12 82 GLY A O 1
ATOM 659 N N . GLY A 1 83 ? 21.531 7.431 -15.037 1.00 95.44 83 GLY A N 1
ATOM 660 C CA . GLY A 1 83 ? 22.608 6.446 -14.871 1.00 95.44 83 GLY A CA 1
ATOM 661 C C . GLY A 1 83 ? 22.319 5.045 -15.432 1.00 95.44 83 GLY A C 1
ATOM 662 O O . GLY A 1 83 ? 23.240 4.250 -15.618 1.00 95.44 83 GLY A O 1
ATOM 663 N N . LEU A 1 84 ? 21.057 4.717 -15.708 1.00 96.81 84 LEU A N 1
ATOM 664 C CA . LEU A 1 84 ? 20.610 3.404 -16.171 1.00 96.81 84 LEU A CA 1
ATOM 665 C C . LEU A 1 84 ? 20.495 3.370 -17.695 1.00 96.81 84 LEU A C 1
ATOM 667 O O . LEU A 1 84 ? 19.707 4.100 -18.293 1.00 96.81 84 LEU A O 1
ATOM 671 N N . ARG A 1 85 ? 21.223 2.448 -18.326 1.00 97.38 85 ARG A N 1
ATOM 672 C CA . ARG A 1 85 ? 21.117 2.164 -19.761 1.00 97.38 85 ARG A CA 1
ATOM 673 C C . ARG A 1 85 ? 20.732 0.714 -19.993 1.00 97.38 85 ARG A C 1
ATOM 675 O O . ARG A 1 85 ? 21.402 -0.198 -19.511 1.00 97.38 85 ARG A O 1
ATOM 682 N N . PHE A 1 86 ? 19.690 0.502 -20.785 1.00 97.94 86 PHE A N 1
ATOM 683 C CA . PHE A 1 86 ? 19.258 -0.837 -21.164 1.00 97.94 86 PHE A CA 1
ATOM 684 C C . PHE A 1 86 ? 20.026 -1.371 -22.369 1.00 97.94 86 PHE A C 1
ATOM 686 O O . PHE A 1 86 ? 20.193 -0.673 -23.372 1.00 97.94 86 PHE A O 1
ATOM 693 N N . TYR A 1 87 ? 20.405 -2.648 -22.284 1.00 96.94 87 TYR A N 1
ATOM 694 C CA . TYR A 1 87 ? 20.967 -3.422 -23.385 1.00 96.94 87 TYR A CA 1
ATOM 695 C C . TYR A 1 87 ? 20.218 -4.756 -23.540 1.00 96.94 87 TYR A C 1
ATOM 697 O O . TYR A 1 87 ? 20.179 -5.543 -22.594 1.00 96.94 87 TYR A O 1
ATOM 705 N N . PRO A 1 88 ? 19.657 -5.059 -24.724 1.00 96.69 88 PRO A N 1
ATOM 706 C CA . PRO A 1 88 ? 19.513 -4.185 -25.893 1.00 96.69 88 PRO A CA 1
ATOM 707 C C . PRO A 1 88 ? 18.555 -3.004 -25.653 1.00 96.69 88 PRO A C 1
ATOM 709 O O . PRO A 1 88 ? 17.656 -3.092 -24.817 1.00 96.69 88 PRO A O 1
ATOM 712 N N . GLU A 1 89 ? 18.695 -1.933 -26.442 1.00 96.19 89 GLU A N 1
ATOM 713 C CA . GLU A 1 89 ? 17.970 -0.661 -26.236 1.00 96.19 89 GLU A CA 1
ATOM 714 C C . GLU A 1 89 ? 16.445 -0.803 -26.202 1.00 96.19 89 GLU A C 1
ATOM 716 O O . GLU A 1 89 ? 15.768 -0.099 -25.457 1.00 96.19 89 GLU A O 1
ATOM 721 N N . ARG A 1 90 ? 15.887 -1.763 -26.952 1.00 93.81 90 ARG A N 1
ATOM 722 C CA . ARG A 1 90 ? 14.434 -2.008 -27.008 1.00 93.81 90 ARG A CA 1
ATOM 723 C C . ARG A 1 90 ? 13.783 -2.225 -25.634 1.00 93.81 90 ARG A C 1
ATOM 725 O O . ARG A 1 90 ? 12.582 -1.999 -25.499 1.00 93.81 90 ARG A O 1
ATOM 732 N N . TYR A 1 91 ? 14.538 -2.681 -24.630 1.00 96.94 91 TYR A N 1
ATOM 733 C CA . TYR A 1 91 ? 13.997 -2.932 -23.294 1.00 96.94 91 TYR A CA 1
ATOM 734 C C . TYR A 1 91 ? 13.666 -1.651 -22.527 1.00 96.94 91 TYR A C 1
ATOM 736 O O . TYR A 1 91 ? 12.737 -1.690 -21.723 1.00 96.94 91 TYR A O 1
ATOM 744 N N . ALA A 1 92 ? 14.310 -0.520 -22.837 1.00 96.56 92 ALA A N 1
ATOM 745 C CA . ALA A 1 92 ? 13.981 0.767 -22.222 1.00 96.56 92 ALA A CA 1
ATOM 746 C C . ALA A 1 92 ? 12.509 1.140 -22.446 1.00 96.56 92 ALA A C 1
ATOM 748 O O . ALA A 1 92 ? 11.793 1.504 -21.517 1.00 96.56 92 ALA A O 1
ATOM 749 N N . LYS A 1 93 ? 12.005 0.928 -23.670 1.00 94.19 93 LYS A N 1
ATOM 750 C CA . LYS A 1 93 ? 10.597 1.184 -23.998 1.00 94.19 93 LYS A CA 1
ATOM 751 C C . LYS A 1 93 ? 9.640 0.286 -23.211 1.00 94.19 93 LYS A C 1
ATOM 753 O O . LYS A 1 93 ? 8.612 0.758 -22.743 1.00 94.19 93 LYS A O 1
ATOM 758 N N . SER A 1 94 ? 9.968 -1.000 -23.066 1.00 95.19 94 SER A N 1
ATOM 759 C CA . SER A 1 94 ? 9.126 -1.938 -22.304 1.00 95.19 94 SER A CA 1
ATOM 760 C C . SER A 1 94 ? 9.106 -1.585 -20.816 1.00 95.19 94 SER A C 1
ATOM 762 O O . SER A 1 94 ? 8.053 -1.615 -20.186 1.00 95.19 94 SER A O 1
ATOM 764 N N . TYR A 1 95 ? 10.263 -1.205 -20.271 1.00 95.81 95 TYR A N 1
ATOM 765 C CA . TYR A 1 95 ? 10.396 -0.744 -18.896 1.00 95.81 95 TYR A CA 1
ATOM 766 C C . TYR A 1 95 ? 9.597 0.542 -18.649 1.00 95.81 95 TYR A C 1
ATOM 768 O O . TYR A 1 95 ? 8.845 0.611 -17.679 1.00 95.81 95 TYR A O 1
ATOM 776 N N . LEU A 1 96 ? 9.699 1.526 -19.549 1.00 95.25 96 LEU A N 1
ATOM 777 C CA . LEU A 1 96 ? 8.920 2.763 -19.489 1.00 95.25 96 LEU A CA 1
ATOM 778 C C . LEU A 1 96 ? 7.412 2.481 -19.522 1.00 95.25 96 LEU A C 1
ATOM 780 O O . LEU A 1 96 ? 6.691 2.905 -18.624 1.00 95.25 96 LEU A O 1
ATOM 784 N N . GLN A 1 97 ? 6.951 1.698 -20.501 1.00 94.56 97 GLN A N 1
ATOM 785 C CA . GLN A 1 97 ? 5.530 1.380 -20.670 1.00 94.56 97 GLN A CA 1
ATOM 786 C C . GLN A 1 97 ? 4.940 0.661 -19.447 1.00 94.56 97 GLN A C 1
ATOM 788 O O . GLN A 1 97 ? 3.778 0.886 -19.097 1.00 94.56 97 GLN A O 1
ATOM 793 N N . TRP A 1 98 ? 5.727 -0.199 -18.791 1.00 94.81 98 TRP A N 1
ATOM 794 C CA . TRP A 1 98 ? 5.316 -0.852 -17.548 1.00 94.81 98 TRP A CA 1
ATOM 795 C C . TRP A 1 98 ? 5.099 0.163 -16.418 1.00 94.81 98 TRP A C 1
ATOM 797 O O . TRP A 1 98 ? 4.089 0.088 -15.724 1.00 94.81 98 TRP A O 1
ATOM 807 N N . HIS A 1 99 ? 5.996 1.144 -16.276 1.00 94.94 99 HIS A N 1
ATOM 808 C CA . HIS A 1 99 ? 5.882 2.196 -15.262 1.00 94.94 99 HIS A CA 1
ATOM 809 C C . HIS A 1 99 ? 4.757 3.200 -15.551 1.00 94.94 99 HIS A C 1
ATOM 811 O O . HIS A 1 99 ? 4.189 3.748 -14.613 1.00 94.94 99 HIS A O 1
ATOM 817 N N . GLU A 1 100 ? 4.403 3.446 -16.814 1.00 89.81 100 GLU A N 1
ATOM 818 C CA . GLU A 1 100 ? 3.283 4.333 -17.175 1.00 89.81 100 GLU A CA 1
ATOM 819 C C . GLU A 1 100 ? 1.924 3.796 -16.711 1.00 89.81 100 GLU A C 1
ATOM 821 O O . GLU A 1 100 ? 1.050 4.573 -16.340 1.00 89.81 100 GLU A O 1
ATOM 826 N N . HIS A 1 101 ? 1.756 2.472 -16.696 1.00 89.44 101 HIS A N 1
ATOM 827 C CA . HIS A 1 101 ? 0.488 1.813 -16.363 1.00 89.44 101 HIS A CA 1
ATOM 828 C C . HIS A 1 101 ? 0.538 1.069 -15.026 1.00 89.44 101 HIS A C 1
ATOM 830 O O . HIS A 1 101 ? -0.331 0.236 -14.741 1.00 89.44 101 HIS A O 1
ATOM 836 N N . ILE A 1 102 ? 1.571 1.328 -14.221 1.00 94.56 102 ILE A N 1
ATOM 837 C CA . ILE A 1 102 ? 1.724 0.688 -12.923 1.00 94.56 102 ILE A CA 1
ATOM 838 C C . ILE A 1 102 ? 0.576 1.115 -12.004 1.00 94.56 102 ILE A C 1
ATOM 840 O O . ILE A 1 102 ? 0.113 2.254 -12.036 1.00 94.56 102 ILE A O 1
ATOM 844 N N . ARG A 1 103 ? 0.105 0.180 -11.185 1.00 94.81 103 ARG A N 1
ATOM 845 C CA . ARG A 1 103 ? -0.860 0.438 -10.115 1.00 94.81 103 ARG A CA 1
ATOM 846 C C . ARG A 1 103 ? -0.170 0.258 -8.778 1.00 94.81 103 ARG A C 1
ATOM 848 O O . ARG A 1 103 ? 0.849 -0.431 -8.707 1.00 94.81 103 ARG A O 1
ATOM 855 N N . ASP A 1 104 ? -0.753 0.841 -7.741 1.00 96.94 104 ASP A N 1
ATOM 856 C CA . ASP A 1 104 ? -0.240 0.697 -6.387 1.00 96.94 104 ASP A CA 1
ATOM 857 C C . ASP A 1 104 ? -0.081 -0.773 -6.009 1.00 96.94 104 ASP A C 1
ATOM 859 O O . ASP A 1 104 ? -0.908 -1.638 -6.322 1.00 96.94 104 ASP A O 1
ATOM 863 N N . TRP A 1 105 ? 1.056 -1.068 -5.395 1.00 96.88 105 TRP A N 1
ATOM 864 C CA . TRP A 1 105 ? 1.493 -2.433 -5.202 1.00 96.88 105 TRP A CA 1
ATOM 865 C C . TRP A 1 105 ? 0.982 -2.935 -3.862 1.00 96.88 105 TRP A C 1
ATOM 867 O O . TRP A 1 105 ? 1.447 -2.487 -2.819 1.00 96.88 105 TRP A O 1
ATOM 877 N N . CYS A 1 106 ? 0.048 -3.887 -3.900 1.00 95.94 106 CYS A N 1
ATOM 878 C CA . CYS A 1 106 ? -0.335 -4.646 -2.715 1.00 95.94 106 CYS A CA 1
ATOM 879 C C . CYS A 1 106 ? 0.875 -5.452 -2.224 1.00 95.94 106 CYS A C 1
ATOM 881 O O . CYS A 1 106 ? 1.335 -6.369 -2.925 1.00 95.94 106 CYS A O 1
ATOM 883 N N . ILE A 1 107 ? 1.376 -5.130 -1.034 1.00 95.62 107 ILE A N 1
ATOM 884 C CA . ILE A 1 107 ? 2.536 -5.782 -0.418 1.00 95.62 107 ILE A CA 1
ATOM 885 C C . ILE A 1 107 ? 2.150 -6.827 0.627 1.00 95.62 107 ILE A C 1
ATOM 887 O O . ILE A 1 107 ? 2.895 -7.789 0.768 1.00 95.62 107 ILE A O 1
ATOM 891 N N . SER A 1 108 ? 0.994 -6.695 1.281 1.00 96.12 108 SER A N 1
ATOM 892 C CA . SER A 1 108 ? 0.534 -7.653 2.292 1.00 96.12 108 SER A CA 1
ATOM 893 C C . SER A 1 108 ? 0.086 -8.974 1.687 1.00 96.12 108 SER A C 1
ATOM 895 O O . SER A 1 108 ? -0.474 -9.032 0.585 1.00 96.12 108 SER A O 1
ATOM 897 N N . ARG A 1 109 ? 0.322 -10.066 2.405 1.00 95.00 109 ARG A N 1
ATOM 898 C CA . ARG A 1 109 ? -0.094 -11.414 2.030 1.00 95.00 109 ARG A CA 1
ATOM 899 C C . ARG A 1 109 ? -0.629 -12.151 3.253 1.00 95.00 109 ARG A C 1
ATOM 901 O O . ARG A 1 109 ? 0.041 -12.234 4.275 1.00 95.00 109 ARG A O 1
ATOM 908 N N . GLN A 1 110 ? -1.768 -12.824 3.090 1.00 94.19 110 GLN A N 1
ATOM 909 C CA . GLN A 1 110 ? -2.335 -13.727 4.100 1.00 94.19 110 GLN A CA 1
ATOM 910 C C . GLN A 1 110 ? -1.649 -15.100 4.003 1.00 94.19 110 GLN A C 1
ATOM 912 O O . GLN A 1 110 ? -2.235 -16.098 3.578 1.00 94.19 110 GLN A O 1
ATOM 917 N N . LEU A 1 111 ? -0.352 -15.134 4.311 1.00 92.81 111 LEU A N 1
ATOM 918 C CA . LEU A 1 111 ? 0.497 -16.324 4.277 1.00 92.81 111 LEU A CA 1
ATOM 919 C C . LEU A 1 111 ? 1.166 -16.530 5.634 1.00 92.81 111 LEU A C 1
ATOM 921 O O . LEU A 1 111 ? 1.359 -15.600 6.400 1.00 92.81 111 LEU A O 1
ATOM 925 N N . TRP A 1 112 ? 1.568 -17.767 5.916 1.00 92.19 112 TRP A N 1
ATOM 926 C CA . TRP A 1 112 ? 2.235 -18.099 7.182 1.00 92.19 112 TRP A CA 1
ATOM 927 C C . TRP A 1 112 ? 3.753 -17.899 7.122 1.00 92.19 112 TRP A C 1
ATOM 929 O O . TRP A 1 112 ? 4.429 -17.927 8.145 1.00 92.19 112 TRP A O 1
ATOM 939 N N . TRP A 1 113 ? 4.305 -17.756 5.914 1.00 94.00 113 TRP A N 1
ATOM 940 C CA . TRP A 1 113 ? 5.738 -17.636 5.679 1.00 94.00 113 TRP A CA 1
ATOM 941 C C . TRP A 1 113 ? 6.052 -16.340 4.939 1.00 94.00 113 TRP A C 1
ATOM 943 O O . TRP A 1 113 ? 5.659 -16.175 3.782 1.00 94.00 113 TRP A O 1
ATOM 953 N N . GLY A 1 114 ? 6.798 -15.457 5.598 1.00 93.50 114 GLY A N 1
ATOM 954 C CA . GLY A 1 114 ? 7.202 -14.156 5.077 1.00 93.50 114 GLY A CA 1
ATOM 955 C C . GLY A 1 114 ? 7.683 -13.231 6.193 1.00 93.50 114 GLY A C 1
ATOM 956 O O . GLY A 1 114 ? 7.781 -13.635 7.355 1.00 93.50 114 GLY A O 1
ATOM 957 N N . HIS A 1 115 ? 8.009 -11.992 5.836 1.00 92.31 115 HIS A N 1
ATOM 958 C CA . HIS A 1 115 ? 8.347 -10.968 6.817 1.00 92.31 115 HIS A CA 1
ATOM 959 C C . HIS A 1 115 ? 7.063 -10.284 7.265 1.00 92.31 115 HIS A C 1
ATOM 961 O O . HIS A 1 115 ? 6.515 -9.497 6.510 1.00 92.31 115 HIS A O 1
ATOM 967 N N . GLN A 1 116 ? 6.618 -10.541 8.496 1.00 92.94 116 GLN A N 1
ATOM 968 C CA . GLN A 1 116 ? 5.430 -9.866 9.020 1.00 92.94 116 GLN A CA 1
ATOM 969 C C . GLN A 1 116 ? 5.523 -8.345 8.883 1.00 92.94 116 GLN A C 1
ATOM 971 O O . GLN A 1 116 ? 6.565 -7.742 9.189 1.00 92.94 116 GLN A O 1
ATOM 976 N N . ILE A 1 117 ? 4.404 -7.729 8.514 1.00 93.88 117 ILE A N 1
ATOM 977 C CA . ILE A 1 117 ? 4.276 -6.280 8.432 1.00 93.88 117 ILE A CA 1
ATOM 978 C C . ILE A 1 117 ? 4.622 -5.673 9.809 1.00 93.88 117 ILE A C 1
ATOM 980 O O . ILE A 1 117 ? 4.174 -6.162 10.851 1.00 93.88 117 ILE A O 1
ATOM 984 N N . PRO A 1 118 ? 5.504 -4.658 9.878 1.00 94.06 118 PRO A N 1
ATOM 985 C CA . PRO A 1 118 ? 5.936 -4.073 11.144 1.00 94.06 118 PRO A CA 1
ATOM 986 C C . PRO A 1 118 ? 4.946 -2.995 11.608 1.00 94.06 118 PRO A C 1
ATOM 988 O O . PRO A 1 118 ? 5.342 -1.862 11.890 1.00 94.06 118 PRO A O 1
ATOM 991 N N . VAL A 1 119 ? 3.657 -3.338 11.643 1.00 95.94 119 VAL A N 1
ATOM 992 C CA . VAL A 1 119 ? 2.574 -2.465 12.102 1.00 95.94 119 VAL A CA 1
ATOM 993 C C . VAL A 1 119 ? 1.862 -3.134 13.267 1.00 95.94 119 VAL A C 1
ATOM 995 O O . VAL A 1 119 ? 1.563 -4.322 13.213 1.00 95.94 119 VAL A O 1
ATOM 998 N N . TRP A 1 120 ? 1.619 -2.362 14.319 1.00 97.50 120 TRP A N 1
ATOM 999 C CA . TRP A 1 120 ? 0.857 -2.765 15.492 1.00 97.50 120 TRP A CA 1
ATOM 1000 C C . TRP A 1 120 ? -0.456 -1.998 15.501 1.00 97.50 120 TRP A C 1
ATOM 1002 O O . TRP A 1 120 ? -0.456 -0.771 15.400 1.00 97.50 120 TRP A O 1
ATOM 1012 N N . LEU A 1 121 ? -1.556 -2.732 15.584 1.00 97.44 121 LEU A N 1
ATOM 1013 C CA . LEU A 1 121 ? -2.915 -2.236 15.482 1.00 97.44 121 LEU A CA 1
ATOM 1014 C C . LEU A 1 121 ? -3.597 -2.309 16.843 1.00 97.44 121 LEU A C 1
ATOM 1016 O O . LEU A 1 121 ? -3.395 -3.250 17.615 1.00 97.44 121 LEU A O 1
ATOM 1020 N N . LYS A 1 122 ? -4.437 -1.320 17.123 1.00 97.12 122 LYS A N 1
ATOM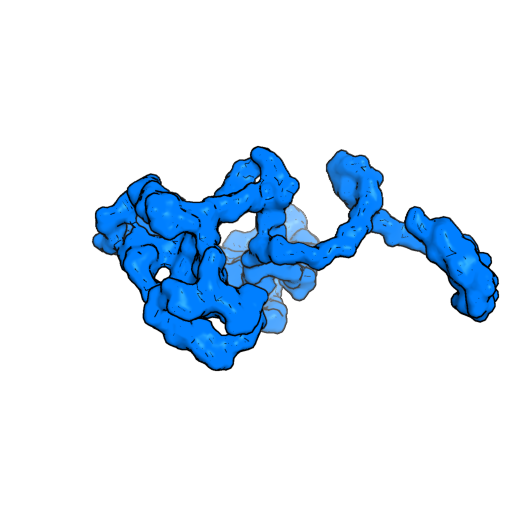 1021 C CA . LYS A 1 122 ? -5.364 -1.341 18.249 1.00 97.12 122 LYS A CA 1
ATOM 1022 C C . LYS A 1 122 ? -6.651 -0.660 17.824 1.00 97.12 122 LYS A C 1
ATOM 1024 O O . LYS A 1 122 ? -6.617 0.466 17.339 1.00 97.12 122 LYS A O 1
ATOM 1029 N N . THR A 1 123 ? -7.771 -1.350 18.006 1.00 96.94 123 THR A N 1
ATOM 1030 C CA . THR A 1 123 ? -9.102 -0.783 17.773 1.00 96.94 123 THR A CA 1
ATOM 1031 C C . THR A 1 123 ? -9.799 -0.574 19.105 1.00 96.94 123 THR A C 1
ATOM 1033 O O . THR A 1 123 ? -9.846 -1.482 19.938 1.00 96.94 123 THR A O 1
ATOM 1036 N N . GLU A 1 124 ? -10.353 0.614 19.306 1.00 96.19 124 GLU A N 1
ATOM 1037 C CA . GLU A 1 124 ? -11.133 0.950 20.491 1.00 96.19 124 GLU A CA 1
ATOM 1038 C C . GLU A 1 124 ? -12.250 1.943 20.167 1.00 96.19 124 GLU A C 1
ATOM 1040 O O . GLU A 1 124 ? -12.293 2.538 19.090 1.00 96.19 124 GLU A O 1
ATOM 1045 N N . SER A 1 125 ? -13.176 2.129 21.109 1.00 97.12 125 SER A N 1
ATOM 1046 C CA . SER A 1 125 ? -14.225 3.133 20.949 1.00 97.12 125 SER A CA 1
ATOM 1047 C C . SER A 1 125 ? -13.626 4.539 20.968 1.00 97.12 125 SER A C 1
ATOM 1049 O O . SER A 1 125 ? -12.778 4.845 21.807 1.00 97.12 125 SER A O 1
ATOM 1051 N N . ILE A 1 126 ? -14.139 5.427 20.116 1.00 95.31 126 ILE A N 1
ATOM 1052 C CA . ILE A 1 126 ? -13.751 6.846 20.063 1.00 95.31 126 ILE A CA 1
ATOM 1053 C C . ILE A 1 126 ? -13.880 7.516 21.443 1.00 95.31 126 ILE A C 1
ATOM 1055 O O . ILE A 1 126 ? -13.059 8.360 21.800 1.00 95.31 126 ILE A O 1
ATOM 1059 N N . ASP A 1 127 ? -14.867 7.114 22.250 1.00 94.44 127 ASP A N 1
ATOM 1060 C CA . ASP A 1 127 ? -15.070 7.657 23.597 1.00 94.44 127 ASP A CA 1
ATOM 1061 C C . ASP A 1 127 ? -14.036 7.166 24.621 1.00 94.44 127 ASP A C 1
ATOM 1063 O O . ASP A 1 127 ? -13.793 7.853 25.617 1.00 94.44 127 ASP A O 1
ATOM 1067 N N . GLY A 1 128 ? -13.428 6.001 24.382 1.00 93.12 128 GLY A N 1
ATOM 1068 C CA . GLY A 1 128 ? -12.335 5.447 25.186 1.00 93.12 128 GLY A CA 1
ATOM 1069 C C . GLY A 1 128 ? -10.952 5.933 24.751 1.00 93.12 128 GLY A C 1
ATOM 1070 O O . GLY A 1 128 ? -10.033 5.949 25.570 1.00 93.12 128 GLY A O 1
ATOM 1071 N N . ALA A 1 129 ? -10.837 6.397 23.504 1.00 94.44 129 ALA A N 1
ATOM 1072 C CA . ALA A 1 129 ? -9.573 6.794 22.914 1.00 94.44 129 ALA A CA 1
ATOM 1073 C C . ALA A 1 129 ? -8.973 8.044 23.589 1.00 94.44 129 ALA A C 1
ATOM 1075 O O . ALA A 1 129 ? -9.715 8.952 24.002 1.00 94.44 129 ALA A O 1
ATOM 1076 N N . PRO A 1 130 ? -7.629 8.139 23.650 1.00 93.94 130 PRO A N 1
ATOM 1077 C CA . PRO A 1 130 ? -6.935 9.330 24.126 1.00 93.94 130 PRO A CA 1
ATOM 1078 C C . PRO A 1 130 ? -7.364 10.602 23.380 1.00 93.94 130 PRO A C 1
ATOM 1080 O O . PRO A 1 130 ? -7.606 10.562 22.174 1.00 93.94 130 PRO A O 1
ATOM 1083 N N . ASP A 1 131 ? -7.356 11.750 24.064 1.00 94.81 131 ASP A N 1
ATOM 1084 C CA . ASP A 1 131 ? -7.819 13.031 23.499 1.00 94.81 131 ASP A CA 1
ATOM 1085 C C . ASP A 1 131 ? -7.167 13.359 22.147 1.00 94.81 131 ASP A C 1
ATOM 1087 O O . ASP A 1 131 ? -7.854 13.661 21.180 1.00 94.81 131 ASP A O 1
ATOM 1091 N N . HIS A 1 132 ? -5.846 13.188 22.032 1.00 93.44 132 HIS A N 1
ATOM 1092 C CA . HIS A 1 132 ? -5.116 13.454 20.787 1.00 93.44 132 HIS A CA 1
ATOM 1093 C C . HIS A 1 132 ? -5.533 12.562 19.601 1.00 93.44 132 HIS A C 1
ATOM 1095 O O . HIS A 1 132 ? -5.431 12.994 18.454 1.00 93.44 132 HIS A O 1
ATOM 1101 N N . VAL A 1 133 ? -6.004 11.337 19.858 1.00 95.75 133 VAL A N 1
ATOM 1102 C CA . VAL A 1 133 ? -6.540 10.431 18.830 1.00 95.75 133 VAL A CA 1
ATOM 1103 C C . VAL A 1 133 ? -7.950 10.871 18.447 1.00 95.75 133 VAL A C 1
ATOM 1105 O O . VAL A 1 133 ? -8.250 11.028 17.264 1.00 95.75 133 VAL A O 1
ATOM 1108 N N . ARG A 1 134 ? -8.796 11.142 19.447 1.00 95.31 134 ARG A N 1
ATOM 1109 C CA . ARG A 1 134 ? -10.177 11.612 19.265 1.00 95.31 134 ARG A CA 1
ATOM 1110 C C . ARG A 1 134 ? -10.239 12.916 18.474 1.00 95.31 134 ARG A C 1
ATOM 1112 O O . ARG A 1 134 ? -10.992 13.012 17.507 1.00 95.31 134 ARG A O 1
ATOM 1119 N N . ASP A 1 135 ? -9.412 13.885 18.846 1.00 95.25 135 ASP A N 1
ATOM 1120 C CA . ASP A 1 135 ? -9.311 15.182 18.180 1.00 95.25 135 ASP A CA 1
ATOM 1121 C C . ASP A 1 135 ? -8.839 15.030 16.730 1.00 95.25 135 ASP A C 1
ATOM 1123 O O . ASP A 1 135 ? -9.316 15.734 15.840 1.00 95.25 135 ASP A O 1
ATOM 1127 N N . ALA A 1 136 ? -7.929 14.087 16.467 1.00 94.94 136 ALA A N 1
ATOM 1128 C CA . ALA A 1 136 ? -7.409 13.857 15.125 1.00 94.94 136 ALA A CA 1
ATOM 1129 C C . ALA A 1 136 ? -8.453 13.279 14.164 1.00 94.94 136 ALA A C 1
ATOM 1131 O O . ALA A 1 136 ? -8.408 13.596 12.972 1.00 94.94 136 ALA A O 1
ATOM 1132 N N . VAL A 1 137 ? -9.381 12.456 14.661 1.00 95.62 137 VAL A N 1
ATOM 1133 C CA . VAL A 1 137 ? -10.447 11.840 13.852 1.00 95.62 137 VAL A CA 1
ATOM 1134 C C . VAL A 1 137 ? -11.759 12.630 13.859 1.00 95.62 137 VAL A C 1
ATOM 1136 O O . VAL A 1 137 ? -12.670 12.326 13.084 1.00 95.62 137 VAL A O 1
ATOM 1139 N N . ALA A 1 138 ? -11.868 13.664 14.697 1.00 94.44 138 ALA A N 1
ATOM 1140 C CA . ALA A 1 138 ? -13.051 14.509 14.779 1.00 94.44 138 ALA A CA 1
ATOM 1141 C C . ALA A 1 138 ? -13.369 15.164 13.422 1.00 94.44 138 ALA A C 1
ATOM 1143 O O . ALA A 1 138 ? -12.537 15.833 12.812 1.00 94.44 138 ALA A O 1
ATOM 1144 N N . GLY A 1 139 ? -14.601 14.969 12.942 1.00 92.69 139 GLY A N 1
ATOM 1145 C CA . GLY A 1 139 ? -15.073 15.534 11.672 1.00 92.69 139 GLY A CA 1
ATOM 1146 C C . GLY A 1 139 ? -14.542 14.855 10.404 1.00 92.69 139 GLY A C 1
ATOM 1147 O O . GLY A 1 139 ? -14.880 15.307 9.312 1.00 92.69 139 GLY A O 1
ATOM 1148 N N . ARG A 1 140 ? -13.750 13.782 10.522 1.00 94.81 140 ARG A N 1
ATOM 1149 C CA . ARG A 1 140 ? -13.272 12.995 9.373 1.00 94.81 140 ARG A CA 1
ATOM 1150 C C . ARG A 1 140 ? -14.289 11.957 8.925 1.00 94.81 140 ARG A C 1
ATOM 1152 O O . ARG A 1 140 ? -15.183 11.589 9.690 1.00 94.81 140 ARG A O 1
ATOM 1159 N N . ALA A 1 141 ? -14.162 11.475 7.694 1.00 95.75 141 ALA A N 1
ATOM 1160 C CA . ALA A 1 141 ? -14.956 10.344 7.220 1.00 95.75 141 ALA A CA 1
ATOM 1161 C C . ALA A 1 141 ? -14.443 9.011 7.800 1.00 95.75 141 ALA A C 1
ATOM 1163 O O . ALA A 1 141 ? -13.323 8.920 8.305 1.00 95.75 141 ALA A O 1
ATOM 1164 N N . VAL A 1 142 ? -15.275 7.967 7.740 1.00 94.31 142 VAL A N 1
ATOM 1165 C CA . VAL A 1 142 ? -14.807 6.583 7.929 1.00 94.31 142 VAL A CA 1
ATOM 1166 C C . VAL A 1 142 ? -13.750 6.270 6.862 1.00 94.31 142 VAL A C 1
ATOM 1168 O O . VAL A 1 142 ? -13.846 6.762 5.739 1.00 94.31 142 VAL A O 1
ATOM 1171 N N . ASP A 1 143 ? -12.721 5.516 7.246 1.00 92.75 143 ASP A N 1
ATOM 1172 C CA . ASP A 1 143 ? -11.540 5.149 6.448 1.00 92.75 143 ASP A CA 1
ATOM 1173 C C . ASP A 1 143 ? -10.598 6.296 6.055 1.00 92.75 143 ASP A C 1
ATOM 1175 O O . ASP A 1 143 ? -9.544 6.067 5.455 1.00 92.75 143 ASP A O 1
ATOM 1179 N N . GLU A 1 144 ? -10.901 7.534 6.448 1.00 93.94 144 GLU A N 1
ATOM 1180 C CA . GLU A 1 144 ? -9.991 8.659 6.261 1.00 93.94 144 GLU A CA 1
ATOM 1181 C C . GLU A 1 144 ? -8.861 8.609 7.301 1.00 93.94 144 GLU A C 1
ATOM 1183 O O . GLU A 1 144 ? -9.007 9.050 8.444 1.00 93.94 144 GLU A O 1
ATOM 1188 N N . ALA A 1 145 ? -7.720 8.052 6.893 1.00 92.38 145 ALA A N 1
ATOM 1189 C CA . ALA A 1 145 ? -6.562 7.880 7.759 1.00 92.38 145 ALA A CA 1
ATOM 1190 C C . ALA A 1 145 ? -5.665 9.123 7.819 1.00 92.38 145 ALA A C 1
ATOM 1192 O O . ALA A 1 145 ? -5.360 9.742 6.795 1.00 92.38 145 ALA A O 1
ATOM 1193 N N . VAL A 1 146 ? -5.167 9.446 9.016 1.00 95.38 146 VAL A N 1
ATOM 1194 C CA . VAL A 1 146 ? -4.271 10.585 9.244 1.00 95.38 146 VAL A CA 1
ATOM 1195 C C . VAL A 1 146 ? -3.086 10.267 10.129 1.00 95.38 146 VAL A C 1
ATOM 1197 O O . VAL A 1 146 ? -3.174 9.500 11.082 1.00 95.38 146 VAL A O 1
ATOM 1200 N N . LEU A 1 147 ? -1.955 10.888 9.801 1.00 95.62 147 LEU A N 1
ATOM 1201 C CA . LEU A 1 147 ? -0.751 10.822 10.617 1.00 95.62 147 LEU A CA 1
ATOM 1202 C C . LEU A 1 147 ? -0.862 11.798 11.786 1.00 95.62 147 LEU A C 1
ATOM 1204 O O . LEU A 1 147 ? -1.220 12.960 11.586 1.00 95.62 147 LEU A O 1
ATOM 1208 N N . ILE A 1 148 ? -0.501 11.334 12.979 1.00 95.69 148 ILE A N 1
ATOM 1209 C CA . ILE A 1 148 ? -0.535 12.137 14.203 1.00 95.69 148 ILE A CA 1
ATOM 1210 C C . ILE A 1 148 ? 0.785 12.057 14.962 1.00 95.69 148 ILE A C 1
ATOM 1212 O O . ILE A 1 148 ? 1.550 11.104 14.822 1.00 95.69 148 ILE A O 1
ATOM 1216 N N . GLU A 1 149 ? 1.037 13.058 15.801 1.00 92.88 149 GLU A N 1
ATOM 1217 C CA . GLU A 1 149 ? 2.151 13.050 16.747 1.00 92.88 149 GLU A CA 1
ATOM 1218 C C . GLU A 1 149 ? 1.720 12.429 18.081 1.00 92.88 149 GLU A C 1
ATOM 1220 O O . GLU A 1 149 ? 0.632 12.694 18.587 1.00 92.88 149 GLU A O 1
ATOM 1225 N N . SER A 1 150 ? 2.583 11.605 18.670 1.00 92.38 150 SER A N 1
ATOM 1226 C CA . SER A 1 150 ? 2.320 10.881 19.920 1.00 92.38 150 SER A CA 1
ATOM 1227 C C . SER A 1 150 ? 3.626 10.544 20.649 1.00 92.38 150 SER A C 1
ATOM 1229 O O . SER A 1 150 ? 4.726 10.880 20.204 1.00 92.38 150 SER A O 1
ATOM 1231 N N . ASN A 1 151 ? 3.536 9.861 21.789 1.00 90.75 151 ASN A N 1
ATOM 1232 C CA . ASN A 1 151 ? 4.703 9.236 22.419 1.00 90.75 151 ASN A CA 1
ATOM 1233 C C . ASN A 1 151 ? 5.400 8.241 21.468 1.00 90.75 151 ASN A C 1
ATOM 1235 O O . ASN A 1 151 ? 6.628 8.182 21.454 1.00 90.75 151 ASN A O 1
ATOM 1239 N N . TRP A 1 152 ? 4.646 7.528 20.625 1.00 91.69 152 TRP A N 1
ATOM 1240 C CA . TRP A 1 152 ? 5.195 6.567 19.665 1.00 91.69 152 TRP A CA 1
ATOM 1241 C C . TRP A 1 152 ? 6.018 7.237 18.558 1.00 91.69 152 TRP A C 1
ATOM 1243 O O . TRP A 1 152 ? 7.103 6.761 18.221 1.00 91.69 152 TRP A O 1
ATOM 1253 N N . THR A 1 153 ? 5.565 8.373 18.013 1.00 90.31 153 THR A N 1
ATOM 1254 C CA . THR A 1 153 ? 6.327 9.094 16.971 1.00 90.31 153 THR A CA 1
ATOM 1255 C C . THR A 1 153 ? 7.620 9.696 17.507 1.00 90.31 153 THR A C 1
ATOM 1257 O O . THR A 1 153 ? 8.649 9.656 16.821 1.00 90.31 153 THR A O 1
ATOM 1260 N N . LYS A 1 154 ? 7.598 10.176 18.758 1.00 86.62 154 LYS A N 1
ATOM 1261 C CA . LYS A 1 154 ? 8.791 10.625 19.493 1.00 86.62 154 LYS A CA 1
ATOM 1262 C C . LYS A 1 154 ? 9.784 9.488 19.737 1.00 86.62 154 LYS A C 1
ATOM 1264 O O . LYS A 1 154 ? 10.981 9.730 19.712 1.00 86.62 154 LYS A O 1
ATOM 1269 N N . ALA A 1 155 ? 9.305 8.254 19.897 1.00 84.56 155 ALA A N 1
ATOM 1270 C CA . ALA A 1 155 ? 10.138 7.051 19.988 1.00 84.56 155 ALA A CA 1
ATOM 1271 C C . ALA A 1 155 ? 10.607 6.512 18.616 1.00 84.56 155 ALA A C 1
ATOM 1273 O O . ALA A 1 155 ? 11.194 5.433 18.527 1.00 84.56 155 ALA A O 1
ATOM 1274 N N . GLY A 1 156 ? 10.348 7.245 17.527 1.00 82.12 156 GLY A N 1
ATOM 1275 C CA . GLY A 1 156 ? 10.811 6.904 16.183 1.00 82.12 156 GLY A CA 1
ATOM 1276 C C . GLY A 1 156 ? 9.812 6.121 15.327 1.00 82.12 156 GLY A C 1
ATOM 1277 O O . GLY A 1 156 ? 10.136 5.812 14.178 1.00 82.12 156 GLY A O 1
ATOM 1278 N N . ALA A 1 157 ? 8.608 5.837 15.831 1.00 89.56 157 ALA A N 1
ATOM 1279 C CA . ALA A 1 157 ? 7.549 5.184 15.063 1.00 89.56 157 ALA A CA 1
ATOM 1280 C C . ALA A 1 157 ? 6.851 6.147 14.082 1.00 89.56 157 ALA A C 1
ATOM 1282 O O . ALA A 1 157 ? 7.136 7.351 13.996 1.00 89.56 157 ALA A O 1
ATOM 1283 N N . ARG A 1 158 ? 5.899 5.606 13.326 1.00 92.81 158 ARG A N 1
ATOM 1284 C CA . ARG A 1 158 ? 4.841 6.376 12.666 1.00 92.81 158 ARG A CA 1
ATOM 1285 C C . ARG A 1 158 ? 3.507 5.969 13.261 1.00 92.81 158 ARG A C 1
ATOM 1287 O O . ARG A 1 158 ? 3.271 4.781 13.423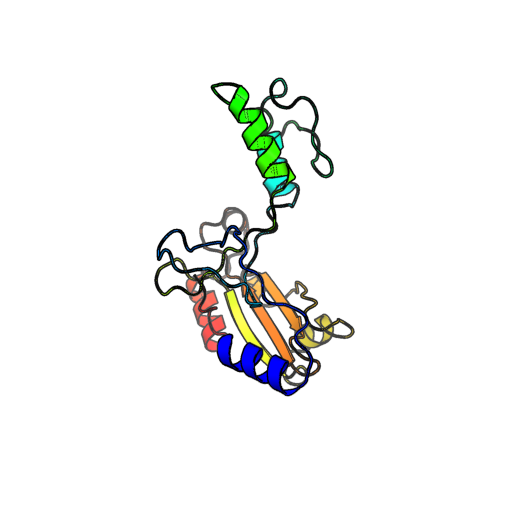 1.00 92.81 158 ARG A O 1
ATOM 1294 N N . HIS A 1 159 ? 2.673 6.954 13.564 1.00 95.62 159 HIS A N 1
ATOM 1295 C CA . HIS A 1 159 ? 1.354 6.748 14.137 1.00 95.62 159 HIS A CA 1
ATOM 1296 C C . HIS A 1 159 ? 0.315 7.263 13.143 1.00 95.62 159 HIS A C 1
ATOM 1298 O O . HIS A 1 159 ? 0.302 8.451 12.813 1.00 95.62 159 HIS A O 1
ATOM 1304 N N . LEU A 1 160 ? -0.501 6.347 12.633 1.00 96.75 160 LEU A N 1
ATOM 1305 C CA . LEU A 1 160 ? -1.653 6.616 11.788 1.00 96.75 160 LEU A CA 1
ATOM 1306 C C . LEU A 1 160 ? -2.929 6.290 12.570 1.00 96.75 160 LEU A C 1
ATOM 1308 O O . LEU A 1 160 ? -2.969 5.275 13.255 1.00 96.75 160 LEU A O 1
ATOM 1312 N N . VAL A 1 161 ? -3.960 7.118 12.451 1.00 97.44 161 VAL A N 1
ATOM 1313 C CA . VAL A 1 161 ? -5.276 6.859 13.047 1.00 97.44 161 VAL A CA 1
ATOM 1314 C C . VAL A 1 161 ? -6.366 7.008 12.002 1.00 97.44 161 VAL A C 1
ATOM 1316 O O . VAL A 1 161 ? -6.279 7.884 11.137 1.00 97.44 161 VAL A O 1
ATOM 1319 N N . ARG A 1 162 ? -7.393 6.162 12.072 1.00 96.56 162 ARG A N 1
ATOM 1320 C CA . ARG A 1 162 ? -8.587 6.264 11.222 1.00 96.56 162 ARG A CA 1
ATOM 1321 C C . ARG A 1 162 ? -9.836 5.849 11.982 1.00 96.56 162 ARG A C 1
ATOM 1323 O O . ARG A 1 162 ? -9.775 4.995 12.862 1.00 96.56 162 ARG A O 1
ATOM 1330 N N . LYS A 1 163 ? -10.986 6.389 11.586 1.00 96.75 163 LYS A N 1
ATOM 1331 C CA . LYS A 1 163 ? -12.273 5.792 11.956 1.00 96.75 163 LYS A CA 1
ATOM 1332 C C . LYS A 1 163 ? -12.490 4.523 11.142 1.00 96.75 163 LYS A C 1
ATOM 1334 O O . LYS A 1 163 ? -12.406 4.584 9.919 1.00 96.75 163 LYS A O 1
ATOM 1339 N N . VAL A 1 164 ? -12.795 3.414 11.807 1.00 94.94 164 VAL A N 1
ATOM 1340 C CA . VAL A 1 164 ? -13.226 2.166 11.142 1.00 94.94 164 VAL A CA 1
ATOM 1341 C C . VAL A 1 164 ? -14.750 2.101 11.082 1.00 94.94 164 VAL A C 1
ATOM 1343 O O . VAL A 1 164 ? -15.337 1.577 10.141 1.00 94.94 164 VAL A O 1
ATOM 1346 N N . THR A 1 165 ? -15.408 2.694 12.075 1.00 95.44 165 THR A N 1
ATOM 1347 C CA . THR A 1 165 ? -16.854 2.908 12.112 1.00 95.44 165 THR A CA 1
ATOM 1348 C C . THR A 1 165 ? -17.125 4.322 12.631 1.00 95.44 165 THR A C 1
ATOM 1350 O O . THR A 1 165 ? -16.203 5.074 12.946 1.00 95.44 165 THR A O 1
ATOM 1353 N N . GLU A 1 166 ? -18.392 4.714 12.762 1.00 94.62 166 GLU A N 1
ATOM 1354 C CA . GLU A 1 166 ? -18.725 5.988 13.417 1.00 94.62 166 GLU A CA 1
ATOM 1355 C C . GLU A 1 166 ? -18.477 5.982 14.935 1.00 94.62 166 GLU A C 1
ATOM 1357 O O . GLU A 1 166 ? -18.537 7.037 15.562 1.00 94.62 166 GLU A O 1
ATOM 1362 N N . THR A 1 167 ? -18.206 4.818 15.530 1.00 96.06 167 THR A N 1
ATOM 1363 C CA . THR A 1 167 ? -18.021 4.645 16.979 1.00 96.06 167 THR A CA 1
ATOM 1364 C C . THR A 1 167 ? -16.628 4.179 17.368 1.00 96.06 167 THR A C 1
ATOM 1366 O O . THR A 1 167 ? -16.256 4.321 18.534 1.00 96.06 167 THR A O 1
ATOM 1369 N N . ASP A 1 168 ? -15.863 3.649 16.414 1.00 97.38 168 ASP A N 1
ATOM 1370 C CA . ASP A 1 168 ? -14.591 2.977 16.652 1.00 97.38 168 ASP A CA 1
ATOM 1371 C C . ASP A 1 168 ? -13.465 3.606 15.833 1.00 97.38 168 ASP A C 1
ATOM 1373 O O . ASP A 1 168 ? -13.611 3.936 14.648 1.00 97.38 168 ASP A O 1
ATOM 1377 N N . VAL A 1 169 ? -12.317 3.740 16.486 1.00 97.44 169 VAL A N 1
ATOM 1378 C CA . VAL A 1 169 ? -11.067 4.226 15.915 1.00 97.44 169 VAL A CA 1
ATOM 1379 C C . VAL A 1 169 ? -10.037 3.107 15.945 1.00 97.44 169 VAL A C 1
ATOM 1381 O O . VAL A 1 169 ? -9.965 2.333 16.899 1.00 97.44 169 VAL A O 1
ATOM 1384 N N . GLU A 1 170 ? -9.238 3.032 14.890 1.00 97.38 170 GLU A N 1
ATOM 1385 C CA . GLU A 1 170 ? -8.069 2.169 14.812 1.00 97.38 170 GLU A CA 1
ATOM 1386 C C . GLU A 1 170 ? -6.812 3.030 14.802 1.00 97.38 170 GLU A C 1
ATOM 1388 O O . GLU A 1 170 ? -6.662 3.952 13.992 1.00 97.38 170 GLU A O 1
ATOM 1393 N N . GLU A 1 171 ? -5.907 2.709 15.715 1.00 97.69 171 GLU A N 1
ATOM 1394 C CA . GLU A 1 171 ? -4.548 3.217 15.756 1.00 97.69 171 GLU A CA 1
ATOM 1395 C C . GLU A 1 171 ? -3.615 2.193 15.104 1.00 97.69 171 GLU A C 1
ATOM 1397 O O . GLU A 1 171 ? -3.613 1.017 15.469 1.00 97.69 171 GLU A O 1
ATOM 1402 N N . ALA A 1 172 ? -2.788 2.649 14.165 1.00 97.19 172 ALA A N 1
ATOM 1403 C CA . ALA A 1 172 ? -1.786 1.852 13.476 1.00 97.19 172 ALA A CA 1
ATOM 1404 C C . ALA A 1 172 ? -0.388 2.445 13.687 1.00 97.19 172 ALA A C 1
ATOM 1406 O O . ALA A 1 172 ? -0.056 3.532 13.196 1.00 97.19 172 ALA A O 1
ATOM 1407 N N . ILE A 1 173 ? 0.454 1.706 14.411 1.00 96.75 173 ILE A N 1
ATOM 1408 C CA . ILE A 1 173 ? 1.820 2.101 14.747 1.00 96.75 173 ILE A CA 1
ATOM 1409 C C . ILE A 1 173 ? 2.810 1.315 13.896 1.00 96.75 173 ILE A C 1
ATOM 1411 O O . ILE A 1 173 ? 3.060 0.137 14.135 1.00 96.75 173 ILE A O 1
ATOM 1415 N N . CYS A 1 174 ? 3.414 1.974 12.910 1.00 94.25 174 CYS A N 1
ATOM 1416 C CA . CYS A 1 174 ? 4.491 1.389 12.119 1.00 94.25 174 CYS A CA 1
ATOM 1417 C C . CYS A 1 174 ? 5.832 1.585 12.834 1.00 94.25 174 CYS A C 1
ATOM 1419 O O . CYS A 1 174 ? 6.265 2.722 13.066 1.00 94.25 174 CYS A O 1
ATOM 1421 N N . VAL A 1 175 ? 6.503 0.478 13.157 1.00 91.38 175 VAL A N 1
ATOM 1422 C CA . VAL A 1 175 ? 7.821 0.473 13.801 1.00 91.38 175 VAL A CA 1
ATOM 1423 C C . VAL A 1 175 ? 8.894 0.220 12.740 1.00 91.38 175 VAL A C 1
ATOM 1425 O O . VAL A 1 175 ? 9.114 -0.923 12.334 1.00 91.38 175 VAL A O 1
ATOM 1428 N N . PRO A 1 176 ? 9.608 1.258 12.269 1.00 80.38 176 PRO A N 1
ATOM 1429 C CA . PRO A 1 176 ? 10.638 1.066 11.261 1.00 80.38 176 PRO A CA 1
ATOM 1430 C C . PRO A 1 176 ? 11.814 0.256 11.834 1.00 80.38 176 PRO A C 1
ATOM 1432 O O . PRO A 1 176 ? 12.231 0.507 12.975 1.00 80.38 176 PRO A O 1
ATOM 1435 N N . PRO A 1 177 ? 12.415 -0.663 11.051 1.00 75.00 177 PRO A N 1
ATOM 1436 C CA . PRO A 1 177 ? 13.611 -1.390 11.463 1.00 75.00 177 PRO A CA 1
ATOM 1437 C C . PRO A 1 177 ? 14.739 -0.453 11.907 1.00 75.00 177 PRO A C 1
ATOM 1439 O O . PRO A 1 177 ? 14.908 0.638 11.354 1.00 75.00 177 PRO A O 1
ATOM 1442 N N . ALA A 1 178 ? 15.567 -0.908 12.853 1.00 67.31 178 ALA A N 1
ATOM 1443 C CA . ALA A 1 178 ? 16.737 -0.164 13.334 1.00 67.31 178 ALA A CA 1
ATOM 1444 C C . ALA A 1 178 ? 17.671 0.286 12.191 1.00 67.31 178 ALA A C 1
ATOM 1446 O O . ALA A 1 178 ? 18.216 1.382 12.228 1.00 67.31 178 ALA A O 1
ATOM 1447 N N . ALA A 1 179 ? 17.793 -0.537 11.145 1.00 63.78 179 ALA A N 1
ATOM 1448 C CA . ALA A 1 179 ? 18.669 -0.305 9.998 1.00 63.78 179 ALA A CA 1
ATOM 1449 C C . ALA A 1 179 ? 18.111 0.667 8.938 1.00 63.78 179 ALA A C 1
ATOM 1451 O O . ALA A 1 179 ? 18.743 0.875 7.904 1.00 63.78 179 ALA A O 1
ATOM 1452 N N . THR A 1 180 ? 16.924 1.245 9.137 1.00 64.56 180 THR A N 1
ATOM 1453 C CA . THR A 1 180 ? 16.365 2.182 8.152 1.00 64.56 180 THR A CA 1
ATOM 1454 C C . THR A 1 180 ? 17.206 3.463 8.141 1.00 64.56 180 THR A C 1
ATOM 1456 O O . THR A 1 180 ? 17.404 4.049 9.200 1.00 64.56 180 THR A O 1
ATOM 1459 N N . LEU A 1 181 ? 17.663 3.934 6.971 1.00 50.72 181 LEU A N 1
ATOM 1460 C CA . LEU A 1 181 ? 18.549 5.112 6.831 1.00 50.72 181 LEU A CA 1
ATOM 1461 C C . LEU A 1 181 ? 18.049 6.340 7.611 1.00 50.72 181 LEU A C 1
ATOM 1463 O O . LEU A 1 181 ? 18.770 6.919 8.409 1.00 50.72 181 LEU A O 1
ATOM 1467 N N . ARG A 1 182 ? 16.752 6.650 7.494 1.00 56.19 182 ARG A N 1
ATOM 1468 C CA . ARG A 1 182 ? 16.116 7.756 8.233 1.00 56.19 182 ARG A CA 1
ATOM 1469 C C . ARG A 1 182 ? 16.019 7.542 9.738 1.00 56.19 182 ARG A C 1
ATOM 1471 O O . ARG A 1 182 ? 15.735 8.493 10.450 1.00 56.19 182 ARG A O 1
ATOM 1478 N N . ARG A 1 183 ? 16.127 6.300 10.214 1.00 57.75 183 ARG A N 1
ATOM 1479 C CA . ARG A 1 183 ? 16.271 6.016 11.638 1.00 57.75 183 ARG A CA 1
ATOM 1480 C C . ARG A 1 183 ? 17.716 6.350 11.997 1.00 57.75 183 ARG A C 1
ATOM 1482 O O . ARG A 1 183 ? 17.901 7.289 12.739 1.00 57.75 183 ARG A O 1
ATOM 1489 N N . LEU A 1 184 ? 18.714 5.744 11.360 1.00 52.16 184 LEU A N 1
ATOM 1490 C CA . LEU A 1 184 ? 20.141 6.002 11.628 1.00 52.16 184 LEU A CA 1
ATOM 1491 C C . LEU A 1 184 ? 20.542 7.493 11.680 1.00 52.16 184 LEU A C 1
ATOM 1493 O O . LEU A 1 184 ? 21.368 7.849 12.512 1.00 52.16 184 LEU A O 1
ATOM 1497 N N . ASP A 1 185 ? 19.924 8.348 10.857 1.00 55.91 185 ASP A N 1
ATOM 1498 C CA . ASP A 1 185 ? 20.207 9.794 10.805 1.00 55.91 185 ASP A CA 1
ATOM 1499 C C . ASP A 1 185 ? 19.530 10.634 11.908 1.00 55.91 185 ASP A C 1
ATOM 1501 O O . ASP A 1 185 ? 19.785 11.834 12.012 1.00 55.91 185 ASP A O 1
ATOM 1505 N N . ARG A 1 186 ? 18.618 10.059 12.703 1.00 59.84 186 ARG A N 1
ATOM 1506 C CA . ARG A 1 186 ? 17.972 10.791 13.800 1.00 59.84 186 ARG A CA 1
ATOM 1507 C C . ARG A 1 186 ? 18.791 10.674 15.083 1.00 59.84 186 ARG A C 1
ATOM 1509 O O . ARG A 1 186 ? 18.997 9.573 15.585 1.00 59.84 186 ARG A O 1
ATOM 1516 N N . ASP A 1 187 ? 19.140 11.818 15.666 1.00 54.69 187 ASP A N 1
ATOM 1517 C CA . ASP A 1 187 ? 19.808 11.927 16.974 1.00 54.69 187 ASP A CA 1
ATOM 1518 C C . ASP A 1 187 ? 18.902 11.533 18.169 1.00 54.69 187 ASP A C 1
ATOM 1520 O O . ASP A 1 187 ? 19.341 11.559 19.318 1.00 54.69 187 ASP A O 1
ATOM 1524 N N . ASP A 1 188 ? 17.632 11.173 17.926 1.00 56.62 188 ASP A N 1
ATOM 1525 C CA . ASP A 1 188 ? 16.578 10.997 18.935 1.00 56.62 188 ASP A CA 1
ATOM 1526 C C . ASP A 1 188 ? 16.154 9.535 19.213 1.00 56.62 188 ASP A C 1
ATOM 1528 O O . ASP A 1 188 ? 15.083 9.324 19.785 1.00 56.62 188 ASP A O 1
ATOM 1532 N N . HIS A 1 189 ? 16.970 8.511 18.895 1.00 54.78 189 HIS A N 1
ATOM 1533 C CA . HIS A 1 189 ? 16.683 7.118 19.321 1.00 54.78 189 HIS A CA 1
ATOM 1534 C C . HIS A 1 189 ? 16.866 6.942 20.823 1.00 54.78 189 HIS A C 1
ATOM 1536 O O . HIS A 1 189 ? 17.836 6.353 21.291 1.00 54.78 189 HIS A O 1
ATOM 1542 N N . LEU A 1 190 ? 15.897 7.425 21.588 1.00 56.94 190 LEU A N 1
ATOM 1543 C CA . LEU A 1 190 ? 15.837 7.220 23.029 1.00 56.94 190 LEU A CA 1
ATOM 1544 C C . LEU A 1 190 ? 15.568 5.747 23.385 1.00 56.94 190 LEU A C 1
ATOM 1546 O O . LEU A 1 190 ? 15.834 5.351 24.515 1.00 56.94 190 LEU A O 1
ATOM 1550 N N . VAL A 1 191 ? 15.038 4.949 22.443 1.00 66.44 191 VAL A N 1
ATOM 1551 C CA . VAL A 1 191 ? 14.556 3.578 22.676 1.00 66.44 191 VAL A CA 1
ATOM 1552 C C . VAL A 1 191 ? 14.848 2.672 21.467 1.00 66.44 191 VAL A C 1
ATOM 1554 O O . VAL A 1 191 ? 14.687 3.068 20.304 1.00 66.44 191 VAL A O 1
ATOM 1557 N N . SER A 1 192 ? 15.279 1.435 21.724 1.00 78.81 192 SER A N 1
ATOM 1558 C CA . SER A 1 192 ? 15.514 0.426 20.684 1.00 78.81 192 SER A CA 1
ATOM 1559 C C . SER A 1 192 ? 14.206 -0.055 20.039 1.00 78.81 192 SER A C 1
ATOM 1561 O O . SER A 1 192 ? 13.116 0.101 20.585 1.00 78.81 192 SER A O 1
ATOM 1563 N N . ALA A 1 193 ? 14.288 -0.675 18.854 1.00 80.44 193 ALA A N 1
ATOM 1564 C CA . ALA A 1 193 ? 13.102 -1.235 18.197 1.00 80.44 193 ALA A CA 1
ATOM 1565 C C . ALA A 1 193 ? 12.405 -2.304 19.060 1.00 80.44 193 ALA A C 1
ATOM 1567 O O . ALA A 1 193 ? 11.183 -2.326 19.116 1.00 80.44 193 ALA A O 1
ATOM 1568 N N . ASN A 1 194 ? 13.170 -3.143 19.762 1.00 85.50 194 ASN A N 1
ATOM 1569 C CA . ASN A 1 194 ? 12.616 -4.214 20.594 1.00 85.50 194 ASN A CA 1
ATOM 1570 C C . ASN A 1 194 ? 11.889 -3.673 21.830 1.00 85.50 194 ASN A C 1
ATOM 1572 O O . ASN A 1 194 ? 10.836 -4.185 22.192 1.00 85.50 194 ASN A O 1
ATOM 1576 N N . GLU A 1 195 ? 12.436 -2.639 22.469 1.00 87.31 195 GLU A N 1
ATOM 1577 C CA . GLU A 1 195 ? 11.791 -1.989 23.615 1.00 87.31 195 GLU A CA 1
ATOM 1578 C C . GLU A 1 195 ? 10.486 -1.303 23.198 1.00 87.31 195 GLU A C 1
ATOM 1580 O O . GLU A 1 195 ? 9.469 -1.478 23.859 1.00 87.31 195 GLU A O 1
ATOM 1585 N N . LEU A 1 196 ? 10.484 -0.614 22.051 1.00 89.06 196 LEU A N 1
ATOM 1586 C CA . LEU A 1 196 ? 9.279 0.009 21.501 1.00 89.06 196 LEU A CA 1
ATOM 1587 C C . LEU A 1 196 ? 8.178 -1.022 21.200 1.00 89.06 196 LEU A C 1
ATOM 1589 O O . LEU A 1 196 ? 7.015 -0.780 21.508 1.00 89.06 196 LEU A O 1
ATOM 1593 N N . VAL A 1 197 ? 8.541 -2.177 20.633 1.00 92.44 197 VAL A N 1
ATOM 1594 C CA . VAL A 1 197 ? 7.599 -3.285 20.406 1.00 92.44 197 VAL A CA 1
ATOM 1595 C C . VAL A 1 197 ? 7.039 -3.807 21.728 1.00 92.44 197 VAL A C 1
ATOM 1597 O O . VAL A 1 197 ? 5.826 -3.939 21.863 1.00 92.44 197 VAL A O 1
ATOM 1600 N N . ALA A 1 198 ? 7.895 -4.035 22.726 1.00 93.25 198 ALA A N 1
ATOM 1601 C CA . ALA A 1 198 ? 7.455 -4.511 24.036 1.00 93.25 198 ALA A CA 1
ATOM 1602 C C . ALA A 1 198 ? 6.514 -3.517 24.742 1.00 93.25 198 ALA A C 1
ATOM 1604 O O . ALA A 1 198 ? 5.596 -3.931 25.452 1.00 93.25 198 ALA A O 1
ATOM 1605 N N . ASP A 1 199 ? 6.727 -2.212 24.560 1.00 94.19 199 ASP A N 1
ATOM 1606 C CA . ASP A 1 199 ? 5.850 -1.177 25.108 1.00 94.19 199 ASP A CA 1
ATOM 1607 C C . ASP A 1 199 ? 4.500 -1.109 24.377 1.00 94.19 199 ASP A C 1
ATOM 1609 O O . ASP A 1 199 ? 3.472 -0.956 25.039 1.00 94.19 199 ASP A O 1
ATOM 1613 N N . LEU A 1 200 ? 4.479 -1.282 23.050 1.00 95.62 200 LEU A N 1
ATOM 1614 C CA . LEU A 1 200 ? 3.243 -1.379 22.260 1.00 95.62 200 LEU A CA 1
ATOM 1615 C C . LEU A 1 200 ? 2.404 -2.591 22.673 1.00 95.62 200 LEU A C 1
ATOM 1617 O O . LEU A 1 200 ? 1.216 -2.458 22.958 1.00 95.62 200 LEU A O 1
ATOM 1621 N N . GLU A 1 201 ? 3.029 -3.761 22.782 1.00 95.94 201 GLU A N 1
ATOM 1622 C CA . GLU A 1 201 ? 2.347 -4.993 23.195 1.00 95.94 201 GLU A CA 1
ATOM 1623 C C . GLU A 1 201 ? 1.817 -4.883 24.633 1.00 95.94 201 GLU A C 1
ATOM 1625 O O . GLU A 1 201 ? 0.695 -5.297 24.922 1.00 95.94 201 GLU A O 1
ATOM 1630 N N . ARG A 1 202 ? 2.564 -4.234 25.541 1.00 96.69 202 ARG A N 1
ATOM 1631 C CA . ARG A 1 202 ? 2.087 -3.945 26.907 1.00 96.69 202 ARG A CA 1
ATOM 1632 C C . ARG A 1 202 ? 0.909 -2.966 26.921 1.00 96.69 202 ARG A C 1
ATOM 1634 O O . ARG A 1 202 ? 0.063 -3.056 27.808 1.00 96.69 202 ARG A O 1
ATOM 1641 N N . ALA A 1 203 ? 0.854 -2.044 25.963 1.00 95.00 203 ALA A N 1
ATOM 1642 C CA . ALA A 1 203 ? -0.258 -1.114 25.775 1.00 95.00 203 ALA A CA 1
ATOM 1643 C C . ALA A 1 203 ? -1.472 -1.749 25.061 1.00 95.00 203 ALA A C 1
ATOM 1645 O O . ALA A 1 203 ? -2.490 -1.078 24.881 1.00 95.00 203 ALA A O 1
ATOM 1646 N N . GLY A 1 204 ? -1.386 -3.036 24.702 1.00 95.94 204 GLY A N 1
ATOM 1647 C CA . GLY A 1 204 ? -2.478 -3.802 24.107 1.00 95.94 204 GLY A CA 1
ATOM 1648 C C . GLY A 1 204 ? -2.593 -3.666 22.591 1.00 95.94 204 GLY A C 1
ATOM 1649 O O . GLY A 1 204 ? -3.659 -3.955 22.058 1.00 95.94 204 GLY A O 1
ATOM 1650 N N . TYR A 1 205 ? -1.541 -3.214 21.902 1.00 97.62 205 TYR A N 1
ATOM 1651 C CA . TYR A 1 205 ? -1.505 -3.282 20.443 1.00 97.62 205 TYR A CA 1
ATOM 1652 C C . TYR A 1 205 ? -1.046 -4.669 19.998 1.00 97.62 205 TYR A C 1
ATOM 1654 O O . TYR A 1 205 ? -0.099 -5.234 20.551 1.00 97.62 205 TYR A O 1
ATOM 1662 N N . GLU A 1 206 ? -1.669 -5.184 18.948 1.00 97.44 206 GLU A N 1
ATOM 1663 C CA . GLU A 1 206 ? -1.327 -6.469 18.351 1.00 97.44 206 GLU A CA 1
ATOM 1664 C C . GLU A 1 206 ? -0.668 -6.255 16.996 1.00 97.44 206 GLU A C 1
ATOM 1666 O O . GLU A 1 206 ? -1.050 -5.371 16.231 1.00 97.44 206 GLU A O 1
ATOM 1671 N N . ARG A 1 207 ? 0.351 -7.053 16.687 1.00 96.06 207 ARG A N 1
ATOM 1672 C CA . ARG A 1 207 ? 1.011 -6.953 15.388 1.00 96.06 207 ARG A CA 1
ATOM 1673 C C . ARG A 1 207 ? 0.085 -7.453 14.283 1.00 96.06 207 ARG A C 1
ATOM 1675 O O . ARG A 1 207 ? -0.535 -8.504 14.432 1.00 96.06 207 ARG A O 1
ATOM 1682 N N . ASP A 1 208 ? 0.070 -6.736 13.165 1.00 95.31 208 ASP A N 1
ATOM 1683 C CA . ASP A 1 208 ? -0.642 -7.135 11.957 1.00 95.31 208 ASP A CA 1
ATOM 1684 C C . ASP A 1 208 ? -0.237 -8.570 11.540 1.00 95.31 208 ASP A C 1
ATOM 1686 O O . ASP A 1 208 ? 0.961 -8.893 11.495 1.00 95.31 208 ASP A O 1
ATOM 1690 N N . PRO A 1 209 ? -1.213 -9.467 11.300 1.00 94.06 209 PRO A N 1
ATOM 1691 C CA . PRO A 1 209 ? -0.936 -10.860 10.977 1.00 94.06 209 PRO A CA 1
ATOM 1692 C C . PRO A 1 209 ? -0.393 -11.060 9.556 1.00 94.06 209 PRO A C 1
ATOM 1694 O O . PRO A 1 209 ? 0.158 -12.132 9.288 1.00 94.06 209 PRO A O 1
ATOM 1697 N N . ASP A 1 210 ? -0.535 -10.078 8.663 1.00 94.00 210 ASP A N 1
ATOM 1698 C CA . ASP A 1 210 ? -0.071 -10.171 7.284 1.00 94.00 210 ASP A CA 1
ATOM 1699 C C . ASP A 1 210 ? 1.464 -10.181 7.188 1.00 94.00 210 ASP A C 1
ATOM 1701 O O . ASP A 1 210 ? 2.198 -9.626 8.018 1.00 94.00 210 ASP A O 1
ATOM 1705 N N . VAL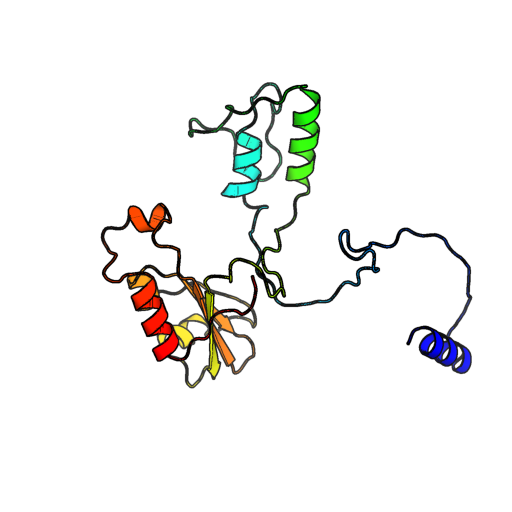 A 1 211 ? 1.955 -10.820 6.122 1.00 88.88 211 VAL A N 1
ATOM 1706 C CA . VAL A 1 211 ? 3.383 -10.915 5.761 1.00 88.88 211 VAL A CA 1
ATOM 1707 C C . VAL A 1 211 ? 3.711 -10.301 4.409 1.00 88.88 211 VAL A C 1
ATOM 1709 O O . VAL A 1 211 ? 2.769 -9.983 3.649 1.00 88.88 211 VAL A O 1
#

pLDDT: mean 91.71, std 9.56, range [50.72, 98.0]

Foldseek 3Di:
DVVVVVVVCVVVVNDDDDDDDDDDFDADPPPRHGDDDDDDDFDWDPCLQLVHLLLQLQLAACVLPVDDDPNRDHRDPDPSGNNDADVVSVVSVVSNVCSVPDDIDGPWDPDPDDDFQQKWKDKDWLVPDDPQLVVVAPPHDAPPKDWGDDPLVLLVWTWIKGHPDPTMIMIIIHQDACPDPVNVPDPRNPDHSVVSVVVSVVVPTHGDSID